Protein AF-A0A3D0DD02-F1 (afdb_monomer_lite)

pLDDT: mean 87.87, std 16.79, range [33.66, 98.69]

Radius of gyration: 18.9 Å; chains: 1; bounding box: 41×40×49 Å

Sequence (205 aa):
MASPPWSKGDRQDNVRKAKLERRDAVLESRRVAILENAEEWLDTYRQGWLAHLQATGEADYKGRYVRPKNSTVPAGRGVNLAQSRLVLITSAGAYLRDHQPPFDADNLLGDYTLRLFPSSTRLDALAYAHDHYDHSAVNSDPQVLVPLRHLENLVVDGVIGELAPCVISFSGYQPDATRTVSEVIPAVIEAARAAEIDAALLVPA

Secondary structure (DSSP, 8-state):
-PPPTT---TTHHHHHHHHHHHHHHHHHTS---SSTTHHHHHHHHIIIIIHHHHHHS---TTTT------SS----PPP-GGGSEEEEEE-B-EEETTTSPPP-TT-TT----EEEEETT--GGGEEE--TTS-THHHHH-GGGT--HHHHHHHHHTTSSSEEEEEEEEEBS----HHHIIIIIHHHHHHHHHHTT-SEEEEE--

Structure (mmCIF, N/CA/C/O backbone):
data_AF-A0A3D0DD02-F1
#
_entry.id   AF-A0A3D0DD02-F1
#
loop_
_atom_site.group_PDB
_atom_site.id
_atom_site.type_symbol
_atom_site.label_atom_id
_atom_site.label_alt_id
_atom_site.label_comp_id
_atom_site.label_asym_id
_atom_site.label_entity_id
_atom_site.label_seq_id
_atom_site.pdbx_PDB_ins_code
_atom_site.Cartn_x
_atom_site.Cartn_y
_atom_site.Cartn_z
_atom_site.occupancy
_atom_site.B_iso_or_equiv
_atom_site.auth_seq_id
_atom_site.auth_comp_id
_atom_site.auth_asym_id
_atom_site.auth_atom_id
_atom_site.pdbx_PDB_model_num
ATOM 1 N N . MET A 1 1 ? -18.730 23.765 -2.001 1.00 37.53 1 MET A N 1
ATOM 2 C CA . MET A 1 1 ? -17.904 22.604 -1.610 1.00 37.53 1 MET A CA 1
ATOM 3 C C . MET A 1 1 ? -18.446 22.106 -0.285 1.00 37.53 1 MET A C 1
ATOM 5 O O . MET A 1 1 ? -18.469 22.886 0.656 1.00 37.53 1 MET A O 1
ATOM 9 N N . ALA A 1 2 ? -19.012 20.900 -0.252 1.00 36.34 2 ALA A N 1
ATOM 10 C CA . ALA A 1 2 ? -19.623 20.334 0.949 1.00 36.34 2 ALA A CA 1
ATOM 11 C C . ALA A 1 2 ? -18.588 19.474 1.687 1.00 36.34 2 ALA A C 1
ATOM 13 O O . ALA A 1 2 ? -17.932 18.644 1.062 1.00 36.34 2 ALA A O 1
ATOM 14 N N . SER A 1 3 ? -18.421 19.704 2.988 1.00 33.66 3 SER A N 1
ATOM 15 C CA . SER A 1 3 ? -17.531 18.921 3.851 1.00 33.66 3 SER A CA 1
ATOM 16 C C . SER A 1 3 ? -18.015 17.465 3.997 1.00 33.66 3 SER A C 1
ATOM 18 O O . SER A 1 3 ? -19.222 17.225 3.906 1.00 33.66 3 SER A O 1
ATOM 20 N N . PRO A 1 4 ? -17.120 16.491 4.259 1.00 37.22 4 PRO A N 1
ATOM 21 C CA . PRO A 1 4 ? -17.508 15.097 4.479 1.00 37.22 4 PRO A CA 1
ATOM 22 C C . PRO A 1 4 ? -18.384 14.926 5.740 1.00 37.22 4 PRO A C 1
ATOM 24 O O . PRO A 1 4 ? -18.178 15.643 6.720 1.00 37.22 4 PRO A O 1
ATOM 27 N N . PRO A 1 5 ? -19.329 13.965 5.766 1.00 37.88 5 PRO A N 1
ATOM 28 C CA . PRO A 1 5 ? -20.406 13.873 6.766 1.00 37.88 5 PRO A CA 1
ATOM 29 C C . PRO A 1 5 ? -20.001 13.434 8.193 1.00 37.88 5 PRO A C 1
ATOM 31 O O . PRO A 1 5 ? -20.874 13.099 8.991 1.00 37.88 5 PRO A O 1
ATOM 34 N N . TRP A 1 6 ? -18.716 13.446 8.557 1.00 49.81 6 TRP A N 1
ATOM 35 C CA . TRP A 1 6 ? -18.210 12.764 9.763 1.00 49.81 6 TRP A CA 1
ATOM 36 C C . TRP A 1 6 ? -17.720 13.691 10.894 1.00 49.81 6 TRP A C 1
ATOM 38 O O . TRP A 1 6 ? -17.225 13.197 11.901 1.00 49.81 6 TRP A O 1
ATOM 48 N N . SER A 1 7 ? -17.838 15.021 10.779 1.00 42.56 7 SER A N 1
ATOM 49 C CA . SER A 1 7 ? -17.245 15.952 11.759 1.00 42.56 7 SER A CA 1
ATOM 50 C C . SER A 1 7 ? -18.238 16.468 12.817 1.00 42.56 7 SER A C 1
ATOM 52 O O . SER A 1 7 ? -18.901 17.475 12.566 1.00 42.56 7 SER A O 1
ATOM 54 N N . LYS A 1 8 ? -18.308 15.850 14.010 1.00 45.03 8 LYS A N 1
ATOM 55 C CA . LYS A 1 8 ? -18.691 16.523 15.282 1.00 45.03 8 LYS A CA 1
ATOM 56 C C . LYS A 1 8 ? -18.119 15.792 16.518 1.00 45.03 8 LYS A C 1
ATOM 58 O O . LYS A 1 8 ? -18.520 14.655 16.759 1.00 45.03 8 LYS A O 1
ATOM 63 N N . GLY A 1 9 ? -17.289 16.465 17.340 1.00 44.72 9 GLY A N 1
ATOM 64 C CA . GLY A 1 9 ? -16.702 15.882 18.568 1.00 44.72 9 GLY A CA 1
ATOM 65 C C . GLY A 1 9 ? -15.902 16.793 19.543 1.00 44.72 9 GLY A C 1
ATOM 66 O O . GLY A 1 9 ? -14.994 16.308 20.210 1.00 44.72 9 GLY A O 1
ATOM 67 N N . ASP A 1 10 ? -16.248 18.077 19.721 1.00 58.19 10 ASP A N 1
ATOM 68 C CA . ASP A 1 10 ? -15.458 19.194 20.323 1.00 58.19 10 ASP A CA 1
ATOM 69 C C . ASP A 1 10 ? -14.633 19.042 21.646 1.00 58.19 10 ASP A C 1
ATOM 71 O O . ASP A 1 10 ? -13.943 19.990 22.036 1.00 58.19 10 ASP A O 1
ATOM 75 N N . ARG A 1 11 ? -14.628 17.919 22.385 1.00 47.28 11 ARG A N 1
ATOM 76 C CA . ARG A 1 11 ? -13.789 17.763 23.610 1.00 47.28 11 ARG A CA 1
ATOM 77 C C . ARG A 1 11 ? -12.696 16.702 23.535 1.00 47.28 11 ARG A C 1
ATOM 79 O O . ARG A 1 11 ? -11.610 16.946 24.059 1.00 47.28 11 ARG A O 1
ATOM 86 N N . GLN A 1 12 ? -12.941 15.558 22.897 1.00 52.78 12 GLN A N 1
ATOM 87 C CA . GLN A 1 12 ? -11.866 14.593 22.619 1.00 52.78 12 GLN A CA 1
ATOM 88 C C . GLN A 1 12 ? -10.962 15.103 21.489 1.00 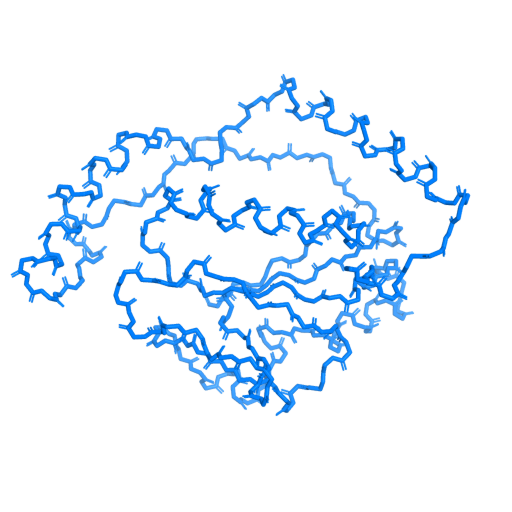52.78 12 GLN A C 1
ATOM 90 O O . GLN A 1 12 ? -9.750 14.887 21.533 1.00 52.78 12 GLN A O 1
ATOM 95 N N . ASP A 1 13 ? -11.526 15.891 20.574 1.00 57.12 13 ASP A N 1
ATOM 96 C CA . ASP A 1 13 ? -10.842 16.472 19.418 1.00 57.12 13 ASP A CA 1
ATOM 97 C C . ASP A 1 13 ? -9.700 17.413 19.828 1.00 57.12 13 ASP A C 1
ATOM 99 O O . ASP A 1 13 ? -8.609 17.349 19.269 1.00 57.12 13 ASP A O 1
ATOM 103 N N . ASN A 1 14 ? -9.882 18.219 20.881 1.00 50.44 14 ASN A N 1
ATOM 104 C CA . ASN A 1 14 ? -8.837 19.129 21.369 1.00 50.44 14 ASN A CA 1
ATOM 105 C C . ASN A 1 14 ? -7.646 18.391 22.007 1.00 50.44 14 ASN A C 1
ATOM 107 O O . ASN A 1 14 ? -6.497 18.804 21.845 1.00 50.44 14 ASN A O 1
ATOM 111 N N . VAL A 1 15 ? -7.896 17.273 22.698 1.00 59.03 15 VAL A N 1
ATOM 112 C CA . VAL A 1 15 ? -6.831 16.434 23.275 1.00 59.03 15 VAL A CA 1
ATOM 113 C C . VAL A 1 15 ? -6.092 15.669 22.174 1.00 59.03 15 VAL A C 1
ATOM 115 O O . VAL A 1 15 ? -4.863 15.573 22.211 1.00 59.03 15 VAL A O 1
ATOM 118 N N . ARG A 1 16 ? -6.818 15.170 21.166 1.00 64.38 16 ARG A N 1
ATOM 119 C CA . ARG A 1 16 ? -6.246 14.496 19.990 1.00 64.38 16 ARG A CA 1
ATOM 120 C C . ARG A 1 16 ? -5.400 15.446 19.148 1.00 64.38 16 ARG A C 1
ATOM 122 O O . ARG A 1 16 ? -4.259 15.115 18.832 1.00 64.38 16 ARG A O 1
ATOM 129 N N . LYS A 1 17 ? -5.897 16.654 18.880 1.00 59.03 17 LYS A N 1
ATOM 130 C CA . LYS A 1 17 ? -5.185 17.689 18.123 1.00 59.03 17 LYS A CA 1
ATOM 131 C C . LYS A 1 17 ? -3.871 18.093 18.797 1.00 59.03 17 LYS A C 1
ATOM 133 O O . LYS A 1 17 ? -2.822 18.055 18.160 1.00 59.03 17 LYS A O 1
ATOM 138 N N . ALA A 1 18 ? -3.890 18.342 20.108 1.00 59.81 18 ALA A N 1
ATOM 139 C CA . ALA A 1 18 ? -2.680 18.662 20.871 1.00 59.81 18 ALA A CA 1
ATOM 140 C C . ALA A 1 18 ? -1.664 17.499 20.916 1.00 59.81 18 ALA A C 1
ATOM 142 O O . ALA A 1 18 ? -0.451 17.718 20.974 1.00 59.81 18 ALA A O 1
ATOM 143 N N . LYS A 1 19 ? -2.140 16.246 20.889 1.00 59.62 19 LYS A N 1
ATOM 144 C CA . LYS A 1 19 ? -1.289 15.049 20.797 1.00 59.62 19 LYS A CA 1
ATOM 145 C C . LYS A 1 19 ? -0.662 14.916 19.404 1.00 59.62 19 LYS A C 1
ATOM 147 O O . LYS A 1 19 ? 0.509 14.552 19.324 1.00 59.62 19 LYS A O 1
ATOM 152 N N . LEU A 1 20 ? -1.404 15.246 18.345 1.00 60.31 20 LEU A N 1
ATOM 153 C CA . LEU A 1 20 ? -0.942 15.219 16.954 1.00 60.31 20 LEU A CA 1
ATOM 154 C C . LEU A 1 20 ? 0.148 16.272 16.703 1.00 60.31 20 LEU A C 1
ATOM 156 O O . LEU A 1 20 ? 1.227 15.925 16.233 1.00 60.31 20 LEU A O 1
ATOM 160 N N . GLU A 1 21 ? -0.076 17.516 17.135 1.00 58.72 21 GLU A N 1
ATOM 161 C CA . GLU A 1 21 ? 0.880 18.629 16.995 1.00 58.72 21 GLU A CA 1
ATOM 162 C C . GLU A 1 21 ? 2.209 18.349 17.722 1.00 58.72 21 GLU A C 1
ATOM 164 O O . GLU A 1 21 ? 3.294 18.580 17.185 1.00 58.72 21 GLU A O 1
ATOM 169 N N . ARG A 1 22 ? 2.151 17.770 18.931 1.00 56.03 22 ARG A N 1
ATOM 170 C CA . ARG A 1 22 ? 3.356 17.340 19.666 1.00 56.03 22 ARG A CA 1
ATOM 171 C C . ARG A 1 22 ? 4.080 16.175 18.990 1.00 56.03 22 ARG A C 1
ATOM 173 O O . ARG A 1 22 ? 5.296 16.068 19.125 1.00 56.03 22 ARG A O 1
ATOM 180 N N . ARG A 1 23 ? 3.356 15.293 18.294 1.00 58.12 23 ARG A N 1
ATOM 181 C CA . ARG A 1 23 ? 3.940 14.163 17.555 1.00 58.12 23 ARG A CA 1
ATOM 182 C C . ARG A 1 23 ? 4.662 14.650 16.300 1.00 58.12 23 ARG A C 1
ATOM 184 O O . ARG A 1 23 ? 5.795 14.234 16.075 1.00 58.12 23 ARG A O 1
ATOM 191 N N . ASP A 1 24 ? 4.046 15.567 15.558 1.00 54.22 24 ASP A N 1
ATOM 192 C CA . ASP A 1 24 ? 4.627 16.187 14.362 1.00 54.22 24 ASP A CA 1
ATOM 193 C C . ASP A 1 24 ? 5.943 16.922 14.702 1.00 54.22 24 ASP A C 1
ATOM 195 O O . ASP A 1 24 ? 6.956 16.715 14.037 1.00 54.22 24 ASP A O 1
ATOM 199 N N . ALA A 1 25 ? 5.995 17.656 15.822 1.00 50.94 25 ALA A N 1
ATOM 200 C CA . ALA A 1 25 ? 7.218 18.330 16.283 1.00 50.94 25 ALA A CA 1
ATOM 201 C C . ALA A 1 25 ? 8.370 17.370 16.664 1.00 50.94 25 ALA A C 1
ATOM 203 O O . ALA A 1 25 ? 9.544 17.696 16.485 1.00 50.94 25 ALA A O 1
ATOM 204 N N . VAL A 1 26 ? 8.062 16.178 17.190 1.00 49.62 26 VAL A N 1
ATOM 205 C CA . VAL A 1 26 ? 9.074 15.160 17.532 1.00 49.62 26 VAL A CA 1
ATOM 206 C C . VAL A 1 26 ? 9.612 14.467 16.277 1.00 49.62 26 VAL A C 1
ATOM 208 O O . VAL A 1 26 ? 10.817 14.219 16.201 1.00 49.62 26 VAL A O 1
ATOM 211 N N . LEU A 1 27 ? 8.755 14.192 15.289 1.00 47.34 27 LEU A N 1
ATOM 212 C CA . LEU A 1 27 ? 9.150 13.610 14.000 1.00 47.34 27 LEU A CA 1
ATOM 213 C C . LEU A 1 27 ? 10.086 14.541 13.210 1.00 47.34 27 LEU A C 1
ATOM 215 O O . LEU A 1 27 ? 11.054 14.066 12.619 1.00 47.34 27 LEU A O 1
ATOM 219 N N . GLU A 1 28 ? 9.886 15.860 13.294 1.00 50.34 28 GLU A N 1
ATOM 220 C CA . GLU A 1 28 ? 10.750 16.851 12.632 1.00 50.34 28 GLU A CA 1
ATOM 221 C C . GLU A 1 28 ? 12.202 16.835 13.167 1.00 50.34 28 GLU A C 1
ATOM 223 O O . GLU A 1 28 ? 13.151 17.097 12.431 1.00 50.34 28 GLU A O 1
ATOM 228 N N . SER A 1 29 ? 12.402 16.465 14.440 1.00 43.84 29 SER A N 1
ATOM 229 C CA . SER A 1 29 ? 13.722 16.440 15.102 1.00 43.84 29 SER A CA 1
ATOM 230 C C . SER A 1 29 ? 14.594 15.213 14.785 1.00 43.84 29 SER A C 1
ATOM 232 O O . SER A 1 29 ? 15.765 15.168 15.164 1.00 43.84 29 SER A O 1
ATOM 234 N N . ARG A 1 30 ? 14.048 14.211 14.084 1.00 53.84 30 ARG A N 1
ATOM 235 C CA . ARG A 1 30 ? 14.755 13.001 13.635 1.00 53.84 30 ARG A CA 1
ATOM 236 C C . ARG A 1 30 ? 14.319 12.675 12.210 1.00 53.84 30 ARG A C 1
ATOM 238 O O . ARG A 1 30 ? 13.593 11.706 11.999 1.00 53.84 30 ARG A O 1
ATOM 245 N N . ARG A 1 31 ? 14.736 13.493 11.238 1.00 61.88 31 ARG A N 1
ATOM 246 C CA . ARG A 1 31 ? 14.448 13.263 9.813 1.00 61.88 31 ARG A CA 1
ATOM 247 C C . ARG A 1 31 ? 15.101 11.963 9.330 1.00 61.88 31 ARG A C 1
ATOM 249 O O . ARG A 1 31 ? 16.217 11.965 8.824 1.00 61.88 31 ARG A O 1
ATOM 256 N N . VAL A 1 32 ? 14.398 10.852 9.513 1.00 68.44 32 VAL A N 1
ATOM 257 C CA . VAL A 1 32 ? 14.657 9.593 8.815 1.00 68.44 32 VAL A CA 1
ATOM 258 C C . VAL A 1 32 ? 14.133 9.767 7.394 1.00 68.44 32 VAL A C 1
ATOM 260 O O . VAL A 1 32 ? 12.974 10.143 7.207 1.00 68.44 32 VAL A O 1
ATOM 263 N N . ALA A 1 33 ? 14.983 9.541 6.395 1.00 80.00 33 ALA A N 1
ATOM 264 C CA . ALA A 1 33 ? 14.553 9.581 5.006 1.00 80.00 33 ALA A CA 1
ATOM 265 C C . ALA A 1 33 ? 13.594 8.413 4.730 1.00 80.00 33 ALA A C 1
ATOM 267 O O . ALA A 1 33 ? 13.874 7.271 5.087 1.00 80.00 33 ALA A O 1
ATOM 268 N N . ILE A 1 34 ? 12.461 8.696 4.083 1.00 87.06 34 ILE A N 1
ATOM 269 C CA . ILE A 1 34 ? 11.523 7.651 3.644 1.00 87.06 34 ILE A CA 1
ATOM 270 C C . ILE A 1 34 ? 12.159 6.811 2.524 1.00 87.06 34 ILE A C 1
ATOM 272 O O . ILE A 1 34 ? 11.992 5.596 2.497 1.00 87.06 34 ILE A O 1
ATOM 276 N N . LEU A 1 35 ? 12.952 7.447 1.657 1.00 91.94 35 LEU A N 1
ATOM 277 C CA . LEU A 1 35 ? 13.777 6.815 0.630 1.00 91.94 35 LEU A CA 1
ATOM 278 C C . LEU A 1 35 ? 15.194 7.392 0.710 1.00 91.94 35 LEU A C 1
ATOM 280 O O . LEU A 1 35 ? 15.401 8.575 0.435 1.00 91.94 35 LEU A O 1
ATOM 284 N N . GLU A 1 36 ? 16.157 6.573 1.128 1.00 92.81 36 GLU A N 1
ATOM 285 C CA . GLU A 1 36 ? 17.570 6.967 1.157 1.00 92.81 36 GLU A CA 1
ATOM 286 C C . GLU A 1 36 ? 18.131 7.044 -0.277 1.00 92.81 36 GLU A C 1
ATOM 288 O O . GLU A 1 36 ? 17.784 6.232 -1.133 1.00 92.81 36 GLU A O 1
ATOM 293 N N . ASN A 1 37 ? 18.992 8.036 -0.544 1.00 94.38 37 ASN A N 1
ATOM 294 C CA . ASN A 1 37 ? 19.629 8.271 -1.852 1.00 94.38 37 ASN A CA 1
ATOM 295 C C . ASN A 1 37 ? 18.635 8.375 -3.032 1.00 94.38 37 ASN A C 1
ATOM 297 O O . ASN A 1 37 ? 18.899 7.869 -4.119 1.00 94.38 37 ASN A O 1
ATOM 301 N N . ALA A 1 38 ? 17.482 9.023 -2.824 1.00 94.12 38 ALA A N 1
ATOM 302 C CA . ALA A 1 38 ? 16.383 9.062 -3.795 1.00 94.12 38 ALA A CA 1
ATOM 303 C C . ALA A 1 38 ? 16.785 9.555 -5.201 1.00 94.12 38 ALA A C 1
ATOM 305 O O . ALA A 1 38 ? 16.326 8.987 -6.189 1.00 94.12 38 ALA A O 1
ATOM 306 N N . GLU A 1 39 ? 17.641 10.578 -5.302 1.00 95.75 39 GLU A N 1
ATOM 307 C CA . GLU A 1 39 ? 18.111 11.116 -6.590 1.00 95.75 39 GLU A CA 1
ATOM 308 C C . GLU A 1 39 ? 18.991 10.107 -7.344 1.00 95.75 39 GLU A C 1
ATOM 310 O O . GLU A 1 39 ? 18.718 9.790 -8.499 1.00 95.75 39 GLU A O 1
ATOM 315 N N . GLU A 1 40 ? 19.989 9.526 -6.670 1.00 97.00 40 GLU A N 1
ATOM 316 C CA . GLU A 1 40 ? 20.863 8.492 -7.245 1.00 97.00 40 GLU A CA 1
ATOM 317 C C . GLU A 1 40 ? 20.066 7.243 -7.651 1.00 97.00 40 GLU A C 1
ATOM 319 O O . GLU A 1 40 ? 20.280 6.662 -8.722 1.00 97.00 40 GLU A O 1
ATOM 324 N N . TRP A 1 41 ? 19.112 6.840 -6.806 1.00 97.50 41 TRP A N 1
ATOM 325 C CA . TRP A 1 41 ? 18.210 5.735 -7.102 1.00 97.50 41 TRP A CA 1
ATOM 326 C C . TRP A 1 41 ? 17.386 6.019 -8.364 1.00 97.50 41 TRP A C 1
ATOM 328 O O . TRP A 1 41 ? 17.297 5.154 -9.237 1.00 97.50 41 TRP A O 1
ATOM 338 N N . LEU A 1 42 ? 16.834 7.230 -8.494 1.00 97.88 42 LEU A N 1
ATOM 339 C CA . LEU A 1 42 ? 16.026 7.640 -9.642 1.00 97.88 42 LEU A CA 1
ATOM 340 C C . LEU A 1 42 ? 16.834 7.651 -10.939 1.00 97.88 42 LEU A C 1
ATOM 342 O O . LEU A 1 42 ? 16.355 7.157 -11.960 1.00 97.88 42 LEU A O 1
ATOM 346 N N . ASP A 1 43 ? 18.057 8.174 -10.907 1.00 98.12 43 ASP A N 1
ATOM 347 C CA . ASP A 1 43 ? 18.942 8.179 -12.072 1.00 98.12 43 ASP A CA 1
ATOM 348 C C . ASP A 1 43 ? 19.286 6.755 -12.515 1.00 98.12 43 ASP A C 1
ATOM 350 O O . ASP A 1 43 ? 19.206 6.431 -13.703 1.00 98.12 43 ASP A O 1
ATOM 354 N N . THR A 1 44 ? 19.571 5.870 -11.558 1.00 97.69 44 THR A N 1
ATOM 355 C CA . THR A 1 44 ? 19.854 4.457 -11.835 1.00 97.69 44 THR A CA 1
ATOM 356 C C . THR A 1 44 ? 18.625 3.730 -12.388 1.00 97.69 44 THR A C 1
ATOM 358 O O . THR A 1 44 ? 18.726 2.990 -13.369 1.00 97.69 44 THR A O 1
ATOM 361 N N . TYR A 1 45 ? 17.445 3.963 -11.806 1.00 98.12 45 TYR A N 1
ATOM 362 C CA . TYR A 1 45 ? 16.171 3.431 -12.294 1.00 98.12 45 TYR A CA 1
ATOM 363 C C . TYR A 1 45 ? 15.886 3.883 -13.734 1.00 98.12 45 TYR A C 1
ATOM 365 O O . TYR A 1 45 ? 15.538 3.055 -14.583 1.00 98.12 45 TYR A O 1
ATOM 373 N N . ARG A 1 46 ? 16.100 5.173 -14.029 1.00 98.31 46 ARG A N 1
ATOM 374 C CA . ARG A 1 46 ? 15.901 5.768 -15.358 1.00 98.31 46 ARG A CA 1
ATOM 375 C C . ARG A 1 46 ? 16.833 5.173 -16.405 1.00 98.31 46 ARG A C 1
ATOM 377 O O . ARG A 1 46 ? 16.369 4.769 -17.466 1.00 98.31 46 ARG A O 1
ATOM 384 N N . GLN A 1 47 ? 18.128 5.099 -16.106 1.00 98.00 47 GLN A N 1
ATOM 385 C CA . GLN A 1 47 ? 19.148 4.603 -17.038 1.00 98.00 47 GLN A CA 1
ATOM 386 C C . GLN A 1 47 ? 19.115 3.077 -17.207 1.00 98.00 47 GLN A C 1
ATOM 388 O O . GLN A 1 47 ? 19.547 2.560 -18.237 1.00 98.00 47 GLN A O 1
ATOM 393 N N . GLY A 1 48 ? 18.621 2.351 -16.202 1.00 97.81 48 GLY A N 1
ATOM 394 C CA . GLY A 1 48 ? 18.548 0.895 -16.194 1.00 97.81 48 GLY A CA 1
ATOM 395 C C . GLY A 1 48 ? 17.190 0.370 -16.646 1.00 97.81 48 GLY A C 1
ATOM 396 O O . GLY A 1 48 ? 16.981 0.058 -17.819 1.00 97.81 48 GLY A O 1
ATOM 397 N N . TRP A 1 49 ? 16.289 0.200 -15.680 1.00 98.44 49 TRP A N 1
ATOM 398 C CA . TRP A 1 49 ? 15.015 -0.486 -15.882 1.00 98.44 49 TRP A CA 1
ATOM 399 C C . TRP A 1 49 ? 14.071 0.285 -16.812 1.00 98.44 49 TRP A C 1
ATOM 401 O O . TRP A 1 49 ? 13.531 -0.308 -17.743 1.00 98.44 49 TRP A O 1
ATOM 411 N N . LEU A 1 50 ? 13.921 1.602 -16.620 1.00 98.31 50 LEU A N 1
ATOM 412 C CA . LEU A 1 50 ? 12.991 2.405 -17.420 1.00 98.31 50 LEU A CA 1
ATOM 413 C C . LEU A 1 50 ? 13.455 2.535 -18.875 1.00 98.31 50 LEU A C 1
ATOM 415 O O . LEU A 1 50 ? 12.653 2.335 -19.782 1.00 98.31 50 LEU A O 1
ATOM 419 N N . ALA A 1 51 ? 14.740 2.822 -19.107 1.00 98.31 51 ALA A N 1
ATOM 420 C CA . ALA A 1 51 ? 15.297 2.876 -20.458 1.00 98.31 51 ALA A CA 1
ATOM 421 C C . ALA A 1 51 ? 15.138 1.540 -21.199 1.00 98.31 51 ALA A C 1
ATOM 423 O O . ALA A 1 51 ? 14.846 1.529 -22.393 1.00 98.31 51 ALA A O 1
ATOM 424 N N . HIS A 1 52 ? 15.293 0.410 -20.498 1.00 98.31 52 HIS A N 1
ATOM 425 C CA . HIS A 1 52 ? 15.044 -0.905 -21.082 1.00 98.31 52 HIS A CA 1
ATOM 426 C C . HIS A 1 52 ? 13.574 -1.090 -21.453 1.00 98.31 52 HIS A C 1
ATOM 428 O O . HIS A 1 52 ? 13.299 -1.375 -22.614 1.00 98.31 52 HIS A O 1
ATOM 434 N N . LEU A 1 53 ? 12.651 -0.839 -20.517 1.00 98.06 53 LEU A N 1
ATOM 435 C CA . LEU A 1 53 ? 11.213 -0.923 -20.773 1.00 98.06 53 LEU A CA 1
ATOM 436 C C . LEU A 1 53 ? 10.801 -0.055 -21.970 1.00 98.06 53 LEU A C 1
ATOM 438 O O . LEU A 1 53 ? 10.050 -0.502 -22.828 1.00 98.06 53 LEU A O 1
ATOM 442 N N . GLN A 1 54 ? 11.315 1.172 -22.064 1.00 97.81 54 GLN A N 1
ATOM 443 C CA . GLN A 1 54 ? 11.024 2.078 -23.179 1.00 97.81 54 GLN A CA 1
ATOM 444 C C . GLN A 1 54 ? 11.585 1.581 -24.517 1.00 97.81 54 GLN A C 1
ATOM 446 O O . GLN A 1 54 ? 10.991 1.839 -25.561 1.00 97.81 54 GLN A O 1
ATOM 451 N N . ALA A 1 55 ? 12.724 0.887 -24.498 1.00 98.06 55 ALA A N 1
ATOM 452 C CA . ALA A 1 55 ? 13.362 0.369 -25.702 1.00 98.06 55 ALA A CA 1
ATOM 453 C C . ALA A 1 55 ? 12.745 -0.950 -26.194 1.00 98.06 55 ALA A C 1
ATOM 455 O O . ALA A 1 55 ? 12.728 -1.190 -27.400 1.00 98.06 55 ALA A O 1
ATOM 456 N N . THR A 1 56 ? 12.281 -1.815 -25.286 1.00 97.69 56 THR A N 1
ATOM 457 C CA . THR A 1 56 ? 11.855 -3.189 -25.614 1.00 97.69 56 THR A CA 1
ATOM 458 C C . THR A 1 56 ? 10.368 -3.446 -25.408 1.00 97.69 56 THR A C 1
ATOM 460 O O . THR A 1 56 ? 9.838 -4.387 -25.989 1.00 97.69 56 THR A O 1
ATOM 463 N N . GLY A 1 57 ? 9.690 -2.636 -24.594 1.00 96.81 57 GLY A N 1
ATOM 464 C CA . GLY A 1 57 ? 8.341 -2.921 -24.104 1.00 96.81 57 GLY A CA 1
ATOM 465 C C . GLY A 1 57 ? 8.295 -3.978 -22.994 1.00 96.81 57 GLY A C 1
ATOM 466 O O . GLY A 1 57 ? 7.206 -4.358 -22.576 1.00 96.81 57 GLY A O 1
ATOM 467 N N . GLU A 1 58 ? 9.445 -4.446 -22.495 1.00 95.81 58 GLU A N 1
ATOM 468 C CA . GLU A 1 58 ? 9.538 -5.525 -21.506 1.00 95.81 58 GLU A CA 1
ATOM 469 C C . GLU A 1 58 ? 10.139 -5.042 -20.175 1.00 95.81 58 GLU A C 1
ATOM 471 O O . GLU A 1 58 ? 11.115 -4.291 -20.138 1.00 95.81 58 GLU A O 1
ATOM 476 N N . ALA A 1 59 ? 9.577 -5.505 -19.056 1.00 94.81 59 ALA A N 1
ATOM 477 C CA . ALA A 1 59 ? 10.091 -5.220 -17.718 1.00 94.81 59 ALA A CA 1
ATOM 478 C C . ALA A 1 59 ? 11.168 -6.240 -17.288 1.00 94.81 59 ALA A C 1
ATOM 480 O O . ALA A 1 59 ? 10.913 -7.443 -17.267 1.00 94.81 59 ALA A O 1
ATOM 481 N N . ASP A 1 60 ? 12.341 -5.770 -16.839 1.00 95.62 60 ASP A N 1
ATOM 482 C CA . ASP A 1 60 ? 13.443 -6.632 -16.365 1.00 95.62 60 ASP A CA 1
ATOM 483 C C . ASP A 1 60 ? 13.807 -6.385 -14.889 1.00 95.62 60 ASP A C 1
ATOM 485 O O . ASP A 1 60 ? 14.793 -5.727 -14.534 1.00 95.62 60 ASP A O 1
ATOM 489 N N . TYR A 1 61 ? 13.007 -6.966 -13.993 1.00 94.12 61 TYR A N 1
ATOM 490 C CA . TYR A 1 61 ? 13.211 -6.863 -12.544 1.00 94.12 61 TYR A CA 1
ATOM 491 C C . TYR A 1 61 ? 14.403 -7.654 -11.992 1.00 94.12 61 TYR A C 1
ATOM 493 O O . TYR A 1 61 ? 14.785 -7.457 -10.832 1.00 94.12 61 TYR A O 1
ATOM 501 N N . LYS A 1 62 ? 14.971 -8.578 -12.774 1.00 93.25 62 LYS A N 1
ATOM 502 C CA . LYS A 1 62 ? 16.074 -9.440 -12.326 1.00 93.25 62 LYS A CA 1
ATOM 503 C C . LYS A 1 62 ? 17.429 -8.863 -12.717 1.00 93.25 62 LYS A C 1
ATOM 505 O O . LYS A 1 62 ? 18.352 -8.929 -11.913 1.00 93.25 62 LYS A O 1
ATOM 510 N N . GLY A 1 63 ? 17.539 -8.313 -13.922 1.00 93.62 63 GLY A N 1
ATOM 511 C CA . GLY A 1 63 ? 18.788 -7.797 -14.470 1.00 93.62 63 GLY A CA 1
ATOM 512 C C . GLY A 1 63 ? 18.989 -6.298 -14.278 1.00 93.62 63 GLY A C 1
ATOM 513 O O . GLY A 1 63 ? 20.134 -5.861 -14.172 1.00 93.62 63 GLY A O 1
ATOM 514 N N . ARG A 1 64 ? 17.910 -5.500 -14.237 1.00 95.19 64 ARG A N 1
ATOM 515 C CA . ARG A 1 64 ? 18.017 -4.032 -14.376 1.00 95.19 64 ARG A CA 1
ATOM 516 C C . ARG A 1 64 ? 17.361 -3.216 -13.274 1.00 95.19 64 ARG A C 1
ATOM 518 O O . ARG A 1 64 ? 17.689 -2.041 -13.127 1.00 95.19 64 ARG A O 1
ATOM 525 N N . TYR A 1 65 ? 16.450 -3.802 -12.503 1.00 97.12 65 TYR A N 1
ATOM 526 C CA . TYR A 1 65 ? 15.797 -3.084 -11.413 1.00 97.12 65 TYR A CA 1
ATOM 527 C C . TYR A 1 65 ? 16.669 -3.033 -10.157 1.00 97.12 65 TYR A C 1
ATOM 529 O O . TYR A 1 65 ? 17.003 -4.064 -9.565 1.00 97.12 65 TYR A O 1
ATOM 537 N N . VAL A 1 66 ? 16.983 -1.821 -9.702 1.00 95.25 66 VAL A N 1
ATOM 538 C CA . VAL A 1 66 ? 17.681 -1.595 -8.435 1.00 95.25 66 VAL A CA 1
ATOM 539 C C . VAL A 1 66 ? 16.651 -1.383 -7.336 1.00 95.25 66 VAL A C 1
ATOM 541 O O . VAL A 1 66 ? 15.894 -0.419 -7.352 1.00 95.25 66 VAL A O 1
ATOM 544 N N . ARG A 1 67 ? 16.613 -2.290 -6.356 1.00 95.12 67 ARG A N 1
ATOM 545 C CA . ARG A 1 67 ? 15.694 -2.169 -5.216 1.00 95.12 67 ARG A CA 1
ATOM 546 C C . ARG A 1 67 ? 16.148 -1.038 -4.285 1.00 95.12 67 ARG A C 1
ATOM 548 O O . ARG A 1 67 ? 17.334 -1.027 -3.939 1.00 95.12 67 ARG A O 1
ATOM 555 N N . PRO A 1 68 ? 15.238 -0.144 -3.851 1.00 93.81 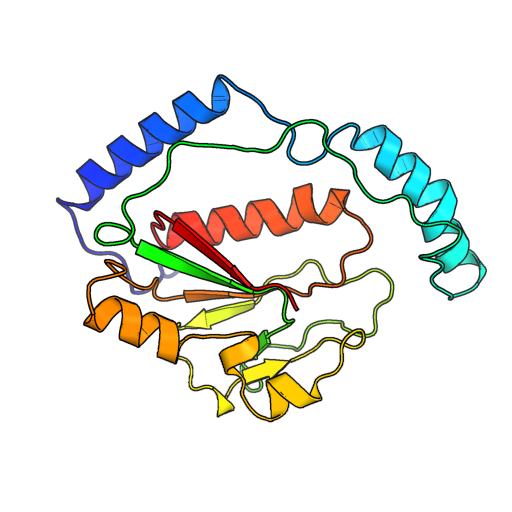68 PRO A N 1
ATOM 556 C CA . PRO A 1 68 ? 15.517 0.817 -2.791 1.00 93.81 68 PRO A CA 1
ATOM 557 C C . PRO A 1 68 ? 16.105 0.139 -1.555 1.00 93.81 68 PRO A C 1
ATOM 559 O O . PRO A 1 68 ? 15.699 -0.968 -1.191 1.00 93.81 68 PRO A O 1
ATOM 562 N N . LYS A 1 69 ? 17.057 0.803 -0.901 1.00 92.81 69 LYS A N 1
ATOM 563 C CA . LYS A 1 69 ? 17.654 0.334 0.349 1.00 92.81 69 LYS A CA 1
ATOM 564 C C . LYS A 1 69 ? 17.718 1.493 1.321 1.00 92.81 69 LYS A C 1
ATOM 566 O O . LYS A 1 69 ? 18.382 2.480 1.030 1.00 92.81 69 LYS A O 1
ATOM 571 N N . ASN A 1 70 ? 17.104 1.310 2.483 1.00 91.12 70 ASN A N 1
ATOM 572 C CA . ASN A 1 70 ? 17.307 2.192 3.618 1.00 91.12 70 ASN A CA 1
ATOM 573 C C . ASN A 1 70 ? 18.131 1.451 4.675 1.00 91.12 70 ASN A C 1
ATOM 575 O O . ASN A 1 70 ? 17.866 0.291 4.993 1.00 91.12 70 ASN A O 1
ATOM 579 N N . SER A 1 71 ? 19.140 2.127 5.209 1.00 91.00 71 SER A N 1
ATOM 580 C CA . SER A 1 71 ? 19.952 1.687 6.343 1.00 91.00 71 SER A CA 1
ATOM 581 C C . SER A 1 71 ? 19.257 1.946 7.681 1.00 91.00 71 SER A C 1
ATOM 583 O O . SER A 1 71 ? 19.564 1.298 8.684 1.00 91.00 71 SER A O 1
ATOM 585 N N . THR A 1 72 ? 18.289 2.863 7.688 1.00 87.00 72 THR A N 1
ATOM 586 C CA . THR A 1 72 ? 17.466 3.193 8.847 1.00 87.00 72 THR A CA 1
ATOM 587 C C . THR A 1 72 ? 15.989 2.935 8.573 1.00 87.00 72 THR A C 1
ATOM 589 O O . THR A 1 72 ? 15.502 3.064 7.452 1.00 87.00 72 THR A O 1
ATOM 592 N N . VAL A 1 73 ? 15.255 2.557 9.619 1.00 80.12 73 VAL A N 1
ATOM 593 C CA . VAL A 1 73 ? 13.800 2.391 9.552 1.00 80.12 73 VAL A CA 1
ATOM 594 C C . VAL A 1 73 ? 13.123 3.487 10.370 1.00 80.12 73 VAL A C 1
ATOM 596 O O . VAL A 1 73 ? 13.600 3.806 11.466 1.00 80.12 73 VAL A O 1
ATOM 599 N N . PRO A 1 74 ? 12.009 4.068 9.891 1.00 74.81 74 PRO A N 1
ATOM 600 C CA . PRO A 1 74 ? 11.201 4.947 10.717 1.00 74.81 74 PRO A CA 1
ATOM 601 C C . PRO A 1 74 ? 10.601 4.118 11.859 1.00 74.81 74 PRO A C 1
ATOM 603 O O . PRO A 1 74 ? 9.671 3.340 11.669 1.00 74.81 74 PRO A O 1
ATOM 606 N N . ALA A 1 75 ? 11.167 4.264 13.056 1.00 77.81 75 ALA A N 1
ATOM 607 C CA . ALA A 1 75 ? 10.716 3.580 14.260 1.00 77.81 75 ALA A CA 1
ATOM 608 C C . ALA A 1 75 ? 10.287 4.601 15.317 1.00 77.81 75 ALA A C 1
ATOM 610 O O . ALA A 1 75 ? 11.016 5.539 15.648 1.00 77.81 75 ALA A O 1
ATOM 611 N N . GLY A 1 76 ? 9.085 4.403 15.854 1.00 79.88 76 GLY A N 1
ATOM 612 C CA . GLY A 1 76 ? 8.503 5.221 16.913 1.00 79.88 76 GLY A CA 1
ATOM 613 C C . GLY A 1 76 ? 8.197 4.403 18.162 1.00 79.88 76 GLY A C 1
ATOM 614 O O . GLY A 1 76 ?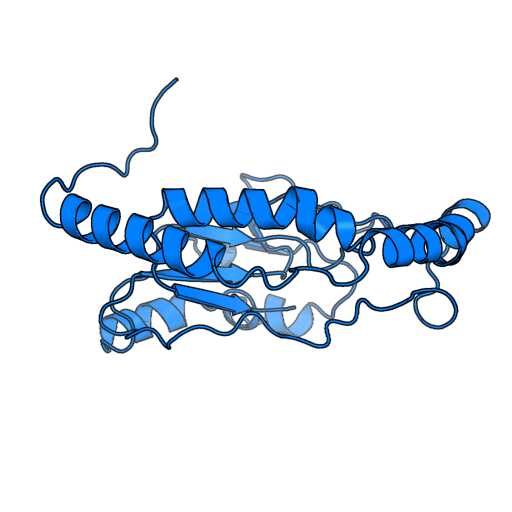 8.405 3.192 18.213 1.00 79.88 76 GLY A O 1
ATOM 615 N N . ARG A 1 77 ? 7.668 5.071 19.190 1.00 86.50 77 ARG A N 1
ATOM 616 C CA . ARG A 1 77 ? 7.071 4.360 20.326 1.00 86.50 77 ARG A CA 1
ATOM 617 C C . ARG A 1 77 ? 5.851 3.582 19.838 1.00 86.50 77 ARG A C 1
ATOM 619 O O . ARG A 1 77 ? 5.087 4.096 19.024 1.00 86.50 77 ARG A O 1
ATOM 626 N N . GLY A 1 78 ? 5.661 2.381 20.379 1.00 89.00 78 GLY A N 1
ATOM 627 C CA . GLY A 1 78 ? 4.432 1.625 20.167 1.00 89.00 78 GLY A CA 1
ATOM 628 C C . GLY A 1 78 ? 3.200 2.417 20.613 1.00 89.00 78 GLY A C 1
ATOM 629 O O . GLY A 1 78 ? 3.275 3.288 21.486 1.00 89.00 78 GLY A O 1
ATOM 630 N N . VAL A 1 79 ? 2.066 2.103 19.998 1.00 92.19 79 VAL A N 1
ATOM 631 C CA . VAL A 1 79 ? 0.753 2.656 20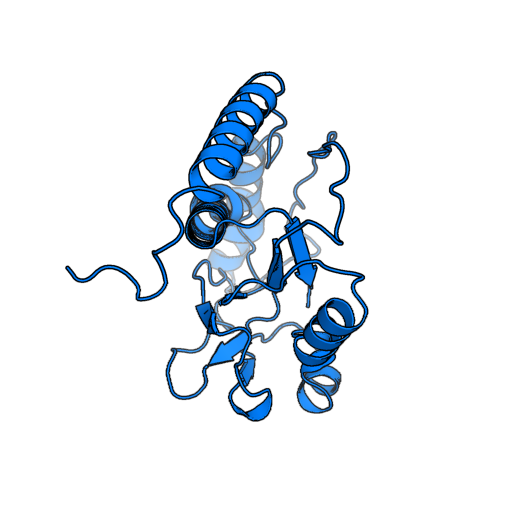.342 1.00 92.19 79 VAL A CA 1
ATOM 632 C C . VAL A 1 79 ? -0.035 1.644 21.170 1.00 92.19 79 VAL A C 1
ATOM 634 O O . VAL A 1 79 ? 0.167 0.438 21.045 1.00 92.19 79 VAL A O 1
ATOM 637 N N . ASN A 1 80 ? -0.939 2.125 22.022 1.00 96.62 80 ASN A N 1
ATOM 638 C CA . ASN A 1 80 ? -1.880 1.255 22.723 1.00 96.62 80 ASN A CA 1
ATOM 639 C C . ASN A 1 80 ? -3.085 0.984 21.814 1.00 96.62 80 ASN A C 1
ATOM 641 O O . ASN A 1 80 ? -3.937 1.861 21.665 1.00 96.62 80 ASN A O 1
ATOM 645 N N . LEU A 1 81 ? -3.147 -0.203 21.204 1.00 97.19 81 LEU A N 1
ATOM 646 C CA . LEU A 1 81 ? -4.176 -0.560 20.219 1.00 97.19 81 LEU A CA 1
ATOM 647 C C . LEU A 1 81 ? -5.599 -0.439 20.776 1.00 97.19 81 LEU A C 1
ATOM 649 O O . LEU A 1 81 ? -6.441 0.162 20.115 1.00 97.19 81 LEU A O 1
ATOM 653 N N . ALA A 1 82 ? -5.838 -0.874 22.015 1.00 98.12 82 ALA A N 1
ATOM 654 C CA . ALA A 1 82 ? -7.146 -0.800 22.676 1.00 98.12 82 ALA A CA 1
ATOM 655 C C . ALA A 1 82 ? -7.654 0.643 22.894 1.00 98.12 82 ALA A C 1
ATOM 657 O O . ALA A 1 82 ? -8.819 0.861 23.208 1.00 98.12 82 ALA A O 1
ATOM 658 N N . GLN A 1 83 ? -6.783 1.645 22.741 1.00 97.81 83 GLN A N 1
ATOM 659 C CA . GLN A 1 83 ? -7.111 3.073 22.839 1.00 97.81 83 GLN A CA 1
ATOM 660 C C . GLN A 1 83 ? -6.886 3.824 21.521 1.00 97.81 83 GLN A C 1
ATOM 662 O O . GLN A 1 83 ? -6.850 5.054 21.523 1.00 97.81 83 GLN A O 1
ATOM 667 N N . SER A 1 84 ? -6.666 3.100 20.424 1.00 97.69 84 SER A N 1
ATOM 668 C CA . SER A 1 84 ? -6.277 3.665 19.135 1.00 97.69 84 SER A CA 1
ATOM 669 C C . SER A 1 84 ? -7.359 3.431 18.091 1.00 97.69 84 SER A C 1
ATOM 671 O O . SER A 1 84 ? -7.930 2.340 18.016 1.00 97.69 84 SER A O 1
ATOM 673 N N . ARG A 1 85 ? -7.573 4.434 17.236 1.00 98.00 85 ARG A N 1
ATOM 674 C CA . ARG A 1 85 ? -8.272 4.259 15.963 1.00 98.00 85 ARG A CA 1
ATOM 675 C C . ARG A 1 85 ? -7.308 3.686 14.924 1.00 98.00 85 ARG A C 1
ATOM 677 O O . ARG A 1 85 ? -6.332 4.344 14.553 1.00 98.00 85 ARG A O 1
ATOM 684 N N . LEU A 1 86 ? -7.575 2.465 14.469 1.00 98.31 86 LEU A N 1
ATOM 685 C CA . LEU A 1 86 ? -6.782 1.755 13.466 1.00 98.31 86 LEU A CA 1
ATOM 686 C C . LEU A 1 86 ? -7.376 1.961 12.070 1.00 98.31 86 LEU A C 1
ATOM 688 O O . LEU A 1 86 ? -8.566 1.744 11.881 1.00 98.31 86 LEU A O 1
ATOM 692 N N . VAL A 1 87 ? -6.557 2.297 11.076 1.00 98.38 87 VAL A N 1
ATOM 693 C CA . VAL A 1 87 ? -6.947 2.228 9.657 1.00 98.38 87 VAL A CA 1
ATOM 694 C C . VAL A 1 87 ? -6.360 0.998 8.980 1.00 98.38 87 VAL A C 1
ATOM 696 O O . VAL A 1 87 ? -5.224 0.611 9.257 1.00 98.38 87 VAL A O 1
ATOM 699 N N . LEU A 1 88 ? -7.125 0.398 8.069 1.00 98.56 88 LEU A N 1
ATOM 700 C CA . LEU A 1 88 ? -6.605 -0.600 7.143 1.00 98.56 88 LEU A CA 1
ATOM 701 C C . LEU A 1 88 ? -6.020 0.102 5.916 1.00 98.56 88 LEU A C 1
ATOM 703 O O . LEU A 1 88 ? -6.713 0.862 5.236 1.00 98.56 88 LEU A O 1
ATOM 707 N N . ILE A 1 89 ? -4.759 -0.200 5.625 1.00 98.44 89 ILE A N 1
ATOM 708 C CA . ILE A 1 89 ? -4.076 0.181 4.395 1.00 98.44 89 ILE A CA 1
ATOM 709 C C . ILE A 1 89 ? -3.734 -1.105 3.646 1.00 98.44 89 ILE A C 1
ATOM 711 O O . ILE A 1 89 ? -3.077 -1.981 4.204 1.00 98.44 89 ILE A O 1
ATOM 715 N N . THR A 1 90 ? -4.172 -1.236 2.399 1.00 97.62 90 THR A N 1
ATOM 716 C CA . THR A 1 90 ? -3.925 -2.435 1.586 1.00 97.62 90 THR A CA 1
ATOM 717 C C . THR A 1 90 ? -3.281 -2.072 0.254 1.00 97.62 90 THR A C 1
ATOM 719 O O . THR A 1 90 ? -3.685 -1.101 -0.387 1.00 97.62 90 THR A O 1
ATOM 722 N N . SER A 1 91 ? -2.282 -2.851 -0.165 1.00 96.00 91 SER A N 1
ATOM 723 C CA . SER A 1 91 ? -1.677 -2.735 -1.500 1.00 96.00 91 SER A CA 1
ATOM 724 C C . SER A 1 91 ? -2.281 -3.728 -2.502 1.00 96.00 91 SER A C 1
ATOM 726 O O . SER A 1 91 ? -1.683 -4.023 -3.535 1.00 96.00 91 SER A O 1
ATOM 728 N N . ALA A 1 92 ? -3.450 -4.292 -2.187 1.00 94.62 92 ALA A N 1
ATOM 729 C CA . ALA A 1 92 ? -4.077 -5.359 -2.959 1.00 94.62 92 ALA A CA 1
ATOM 730 C C . ALA A 1 92 ? -4.688 -4.937 -4.298 1.00 94.62 92 ALA A C 1
ATOM 732 O O . ALA A 1 92 ? -5.225 -5.787 -5.010 1.00 94.62 92 ALA A O 1
ATOM 733 N N . GLY A 1 93 ? -4.682 -3.641 -4.622 1.00 95.50 93 GLY A N 1
ATOM 734 C CA . GLY A 1 93 ? -5.444 -3.131 -5.757 1.00 95.50 93 GLY A CA 1
ATOM 735 C C . GLY A 1 93 ? -6.956 -3.303 -5.565 1.00 95.50 93 GLY A C 1
ATOM 736 O O . GLY A 1 93 ? -7.685 -3.485 -6.538 1.00 95.50 93 GLY A O 1
ATOM 737 N N . ALA A 1 94 ? -7.441 -3.279 -4.317 1.00 96.81 94 ALA A N 1
ATOM 738 C CA . ALA A 1 94 ? -8.860 -3.439 -4.001 1.00 96.81 94 ALA A CA 1
ATOM 739 C C . ALA A 1 94 ? -9.652 -2.158 -4.312 1.00 96.81 94 ALA A C 1
ATOM 741 O O . ALA A 1 94 ? -9.238 -1.061 -3.925 1.00 96.81 94 ALA A O 1
ATOM 742 N N . TYR A 1 95 ? -10.805 -2.281 -4.963 1.00 97.88 95 TYR A N 1
ATOM 743 C CA . TYR A 1 95 ? -11.673 -1.152 -5.309 1.00 97.88 95 TYR A CA 1
ATOM 744 C C . TYR A 1 95 ? -13.157 -1.543 -5.287 1.00 97.88 95 TYR A C 1
ATOM 746 O O . TYR A 1 95 ? -13.510 -2.723 -5.337 1.00 97.88 95 TYR A O 1
ATOM 754 N N . LEU A 1 96 ? -14.042 -0.543 -5.210 1.00 98.06 96 LEU A N 1
ATOM 755 C CA . LEU A 1 96 ? -15.490 -0.743 -5.320 1.00 98.06 96 LEU A CA 1
ATOM 756 C C . LEU A 1 96 ? -15.887 -0.921 -6.785 1.00 98.06 96 LEU A C 1
ATOM 758 O O . LEU A 1 96 ? -15.960 0.064 -7.522 1.00 98.06 96 LEU A O 1
ATOM 762 N N . ARG A 1 97 ? -16.202 -2.159 -7.182 1.00 95.31 97 ARG A N 1
ATOM 763 C CA . ARG A 1 97 ? -16.470 -2.550 -8.578 1.00 95.31 97 ARG A CA 1
ATOM 764 C C . ARG A 1 97 ? -17.435 -1.617 -9.310 1.00 95.31 97 ARG A C 1
ATOM 766 O O . ARG A 1 97 ? -17.178 -1.244 -10.448 1.00 95.31 97 ARG A O 1
ATOM 773 N N . ASP A 1 98 ? -18.517 -1.236 -8.637 1.00 96.56 98 ASP A N 1
ATOM 774 C CA . ASP A 1 98 ? -19.623 -0.496 -9.256 1.00 96.56 98 ASP A CA 1
ATOM 775 C C . ASP A 1 98 ? -19.509 1.031 -9.093 1.00 96.56 98 ASP A C 1
ATOM 777 O O . ASP A 1 98 ? -20.337 1.771 -9.617 1.00 96.56 98 ASP A O 1
ATOM 781 N N . HIS A 1 99 ? -18.514 1.519 -8.343 1.00 97.38 99 HIS A N 1
ATOM 782 C CA . HIS A 1 99 ? -18.415 2.936 -7.955 1.00 97.38 99 HIS A CA 1
ATOM 783 C C . HIS A 1 99 ? -17.066 3.572 -8.285 1.00 97.38 99 HIS A C 1
ATOM 785 O O . HIS A 1 99 ? -16.929 4.794 -8.225 1.00 97.38 99 HIS A O 1
ATOM 791 N N . GLN A 1 100 ? -16.052 2.762 -8.576 1.00 97.94 100 GLN A N 1
ATOM 792 C CA . GLN A 1 100 ? -14.685 3.211 -8.774 1.00 97.94 100 GLN A CA 1
ATOM 793 C C . GLN A 1 100 ? -14.103 2.563 -10.025 1.00 97.94 100 GLN A C 1
ATOM 795 O O . GLN A 1 100 ? -14.345 1.379 -10.264 1.00 97.94 100 GLN A O 1
ATOM 800 N N . PRO A 1 101 ? -13.303 3.302 -10.811 1.00 96.75 101 PRO A N 1
ATOM 801 C CA . PRO A 1 101 ? -12.536 2.674 -11.872 1.00 96.75 101 PRO A CA 1
ATOM 802 C C . PRO A 1 101 ? -11.530 1.683 -11.261 1.00 96.75 101 PRO A C 1
ATOM 804 O O . PRO A 1 101 ? -10.988 1.975 -10.179 1.00 96.75 101 PRO A O 1
ATOM 807 N N . PRO A 1 102 ? -11.252 0.552 -11.941 1.00 96.56 102 PRO A N 1
ATOM 808 C CA . PRO A 1 102 ? -10.155 -0.333 -11.559 1.00 96.56 102 PRO A CA 1
ATOM 809 C C . PRO A 1 102 ? -8.824 0.432 -11.520 1.00 96.56 102 PRO A C 1
ATOM 811 O O . PRO A 1 102 ? -8.716 1.556 -12.024 1.00 96.56 102 PRO A O 1
ATOM 814 N N . PHE A 1 103 ? -7.818 -0.168 -10.889 1.00 96.81 103 PHE A N 1
ATOM 815 C CA . PHE A 1 103 ? -6.437 0.272 -11.077 1.00 96.81 103 PHE A CA 1
ATOM 816 C C . PHE A 1 103 ? -5.950 -0.128 -12.473 1.00 96.81 103 PHE A C 1
ATOM 818 O O . PHE A 1 103 ? -6.422 -1.117 -13.037 1.00 96.81 103 PHE A O 1
ATOM 825 N N . ASP A 1 104 ? -5.004 0.639 -13.002 1.00 95.12 104 ASP A N 1
ATOM 826 C CA . ASP A 1 104 ? -4.328 0.396 -14.281 1.00 95.12 104 ASP A CA 1
ATOM 827 C C . ASP A 1 104 ? -3.299 -0.745 -14.127 1.00 95.12 104 ASP A C 1
ATOM 829 O O . ASP A 1 104 ? -2.095 -0.521 -14.008 1.00 95.12 104 ASP A O 1
ATOM 833 N N . ALA A 1 105 ? -3.802 -1.972 -13.958 1.00 89.06 105 ALA A N 1
ATOM 834 C CA . ALA A 1 105 ? -3.026 -3.125 -13.493 1.00 89.06 105 ALA A CA 1
ATOM 835 C C . ALA A 1 105 ? -2.079 -3.722 -14.545 1.00 89.06 105 ALA A C 1
ATOM 837 O O . ALA A 1 105 ? -1.085 -4.339 -14.169 1.00 89.06 105 ALA A O 1
ATOM 838 N N . ASP A 1 106 ? -2.367 -3.524 -15.830 1.00 91.12 106 ASP A N 1
ATOM 839 C CA . ASP A 1 106 ? -1.546 -3.962 -16.962 1.00 91.12 106 ASP A CA 1
ATOM 840 C C . ASP A 1 106 ? -0.454 -2.940 -17.322 1.00 91.12 106 ASP A C 1
ATOM 842 O O . ASP A 1 106 ? 0.486 -3.243 -18.068 1.00 91.12 106 ASP A O 1
ATOM 846 N N . ASN A 1 107 ? -0.536 -1.727 -16.772 1.00 94.44 107 ASN A N 1
ATOM 847 C CA . ASN A 1 107 ? 0.447 -0.688 -16.999 1.00 94.44 107 ASN A CA 1
ATOM 848 C C . ASN A 1 107 ? 1.767 -1.021 -16.306 1.00 94.44 107 ASN A C 1
ATOM 850 O O . ASN A 1 107 ? 1.933 -0.892 -15.092 1.00 94.44 107 ASN A O 1
ATOM 854 N N . LEU A 1 108 ? 2.763 -1.356 -17.124 1.00 94.81 108 LEU A N 1
ATOM 855 C CA . LEU A 1 108 ? 4.101 -1.680 -16.651 1.00 94.81 108 LEU A CA 1
ATOM 856 C C . LEU A 1 108 ? 4.777 -0.522 -15.906 1.00 94.81 108 LEU A C 1
ATOM 858 O O . LEU A 1 108 ? 5.691 -0.795 -15.140 1.00 94.8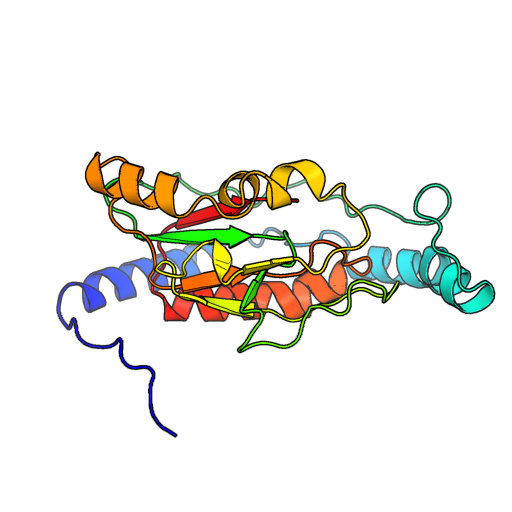1 108 LEU A O 1
ATOM 862 N N . LEU A 1 109 ? 4.338 0.732 -16.062 1.00 96.00 109 LEU A N 1
ATOM 863 C CA . LEU A 1 109 ? 4.826 1.871 -15.274 1.00 96.00 109 LEU A CA 1
ATOM 864 C C . LEU A 1 109 ? 4.133 2.023 -13.911 1.00 96.00 109 LEU A C 1
ATOM 866 O O . LEU A 1 109 ? 4.609 2.820 -13.105 1.00 96.00 109 LEU A O 1
ATOM 870 N N . GLY A 1 110 ? 3.073 1.260 -13.643 1.00 95.00 110 GLY A N 1
ATOM 871 C CA . GLY A 1 110 ? 2.329 1.227 -12.386 1.00 95.00 110 GLY A CA 1
ATOM 872 C C . GLY A 1 110 ? 1.244 2.296 -12.232 1.00 95.00 110 GLY A C 1
ATOM 873 O O . GLY A 1 110 ? 1.222 3.313 -12.929 1.00 95.00 110 GLY A O 1
ATOM 874 N N . ASP A 1 111 ? 0.370 2.073 -11.247 1.00 96.50 111 ASP A N 1
ATOM 875 C CA . ASP A 1 111 ? -0.707 2.983 -10.844 1.00 96.50 111 ASP A CA 1
ATOM 876 C C . ASP A 1 111 ? -0.409 3.577 -9.452 1.00 96.50 111 ASP A C 1
ATOM 878 O O . ASP A 1 111 ? -0.261 2.868 -8.450 1.00 96.50 111 ASP A O 1
ATOM 882 N N . TYR A 1 112 ? -0.319 4.906 -9.396 1.00 97.50 112 TYR A N 1
ATOM 883 C CA . TYR A 1 112 ? 0.024 5.685 -8.197 1.00 97.50 112 TYR A CA 1
ATOM 884 C C . TYR A 1 112 ? -1.194 6.381 -7.577 1.00 97.50 112 TYR A C 1
ATOM 886 O O . TYR A 1 112 ? -1.057 7.283 -6.752 1.00 97.50 112 TYR A O 1
ATOM 894 N N . THR A 1 113 ? -2.401 5.989 -7.980 1.00 97.44 113 THR A N 1
ATOM 895 C CA . THR A 1 113 ? -3.647 6.523 -7.435 1.00 97.44 113 THR A CA 1
ATOM 896 C C . THR A 1 113 ? -4.109 5.739 -6.205 1.00 97.44 113 THR A C 1
ATOM 898 O O . THR A 1 113 ? -3.662 4.625 -5.935 1.00 97.44 113 THR A O 1
ATOM 901 N N . LEU A 1 114 ? -5.029 6.332 -5.439 1.00 98.06 114 LEU A N 1
ATOM 902 C CA . LEU A 1 114 ? -5.688 5.678 -4.310 1.00 98.06 114 LEU A CA 1
ATOM 903 C C . LEU A 1 114 ? -7.143 5.354 -4.643 1.00 98.06 114 LEU A C 1
ATOM 905 O O . LEU A 1 114 ? -7.798 6.036 -5.438 1.00 98.06 114 LEU A O 1
ATOM 909 N N . ARG A 1 115 ? -7.683 4.353 -3.954 1.00 98.25 115 ARG A N 1
ATOM 910 C CA . ARG A 1 115 ? -9.120 4.132 -3.803 1.00 98.25 115 ARG A CA 1
ATOM 911 C C . ARG A 1 115 ? -9.441 4.122 -2.317 1.00 98.25 115 ARG A C 1
ATOM 913 O O . ARG A 1 115 ? -8.832 3.391 -1.542 1.00 98.25 115 ARG A O 1
ATOM 920 N N . LEU A 1 116 ? -10.391 4.964 -1.923 1.00 98.31 116 LEU A N 1
ATOM 921 C CA . LEU A 1 116 ? -10.908 5.005 -0.560 1.00 98.31 116 LEU A CA 1
ATOM 922 C C . LEU A 1 116 ? -12.309 4.413 -0.554 1.00 98.31 116 LEU A C 1
ATOM 924 O O . LEU A 1 116 ? -13.129 4.775 -1.397 1.00 98.31 116 LEU A O 1
ATOM 928 N N . PHE A 1 117 ? -12.604 3.528 0.387 1.00 98.38 117 PHE A N 1
ATOM 929 C CA . PHE A 1 117 ? -13.945 2.965 0.533 1.00 98.38 117 PHE A CA 1
ATOM 930 C C . PHE A 1 117 ? -14.303 2.743 2.003 1.00 98.38 117 PHE A C 1
ATOM 932 O O . PHE A 1 117 ? -13.401 2.657 2.838 1.00 98.38 117 PHE A O 1
ATOM 939 N N . PRO A 1 118 ? -15.600 2.686 2.360 1.00 98.25 118 PRO A N 1
ATOM 940 C CA . PRO A 1 118 ? -16.012 2.500 3.747 1.00 98.25 118 PRO A CA 1
ATOM 941 C C . PRO A 1 118 ? -15.494 1.185 4.341 1.00 98.25 118 PRO A C 1
ATOM 943 O O . PRO A 1 118 ? -15.532 0.152 3.674 1.00 98.25 118 PRO A O 1
ATOM 946 N N . SER A 1 119 ? -15.095 1.170 5.612 1.00 97.62 119 SER A N 1
ATOM 947 C CA . SER A 1 119 ? -14.739 -0.079 6.314 1.00 97.62 119 SER A CA 1
ATOM 948 C C . SER A 1 119 ? -15.934 -1.025 6.511 1.00 97.62 119 SER A C 1
ATOM 950 O O . SER A 1 119 ? -15.756 -2.227 6.695 1.00 97.62 119 SER A O 1
ATOM 952 N N . SER A 1 120 ? -17.160 -0.513 6.370 1.00 97.19 120 SER A N 1
ATOM 953 C CA . SER A 1 120 ? -18.407 -1.287 6.323 1.00 97.19 120 SER A CA 1
ATOM 954 C C . SER A 1 120 ? -18.712 -1.915 4.955 1.00 97.19 120 SER A C 1
ATOM 956 O O . SER A 1 120 ? -19.764 -2.533 4.786 1.00 97.19 120 SER A O 1
ATOM 958 N N . THR A 1 121 ? -17.824 -1.751 3.967 1.00 97.56 121 THR A N 1
ATOM 959 C CA . THR A 1 121 ? -17.997 -2.316 2.623 1.00 97.56 121 THR A CA 1
ATOM 960 C C . THR A 1 121 ? -18.193 -3.828 2.695 1.00 97.56 121 THR A C 1
ATOM 962 O O . THR A 1 121 ? -17.430 -4.545 3.349 1.00 97.56 121 THR A O 1
ATOM 965 N N . ARG A 1 122 ? -19.220 -4.318 1.993 1.00 96.75 122 ARG A N 1
ATOM 966 C CA . ARG A 1 122 ? -19.441 -5.753 1.822 1.00 96.75 122 ARG A CA 1
ATOM 967 C C . ARG A 1 122 ? -18.323 -6.344 0.971 1.00 96.75 122 ARG A C 1
ATOM 969 O O . ARG A 1 122 ? -17.977 -5.784 -0.065 1.00 96.75 122 ARG A O 1
ATOM 976 N N . LEU A 1 123 ? -17.808 -7.500 1.373 1.00 95.88 123 LEU A N 1
ATOM 977 C CA . LEU A 1 123 ? -16.688 -8.141 0.680 1.00 95.88 123 LEU A CA 1
ATOM 978 C C . LEU A 1 123 ? -17.012 -8.496 -0.782 1.00 95.88 123 LEU A C 1
ATOM 980 O O . LEU A 1 123 ? -16.127 -8.449 -1.625 1.00 95.88 123 LEU A O 1
ATOM 984 N N . ASP A 1 124 ? -18.277 -8.781 -1.102 1.00 95.38 124 ASP A N 1
ATOM 985 C CA . ASP A 1 124 ? -18.729 -9.088 -2.466 1.00 95.38 124 ASP A CA 1
ATOM 986 C C . ASP A 1 124 ? -18.848 -7.861 -3.388 1.00 95.38 124 ASP A C 1
ATOM 988 O O . ASP A 1 124 ? -18.940 -8.018 -4.604 1.00 95.38 124 ASP A O 1
ATOM 992 N N . ALA A 1 125 ? -18.801 -6.646 -2.833 1.00 96.75 125 ALA A N 1
ATOM 993 C CA . ALA A 1 125 ? -18.734 -5.404 -3.602 1.00 96.75 125 ALA A CA 1
ATOM 994 C C . ALA A 1 125 ? -17.299 -5.058 -4.044 1.00 96.75 125 ALA A C 1
ATOM 996 O O . ALA A 1 125 ? -17.097 -4.136 -4.842 1.00 96.75 125 ALA A O 1
ATOM 997 N N . LEU A 1 126 ? -16.300 -5.774 -3.517 1.00 96.75 126 LEU A N 1
ATOM 998 C CA . LEU A 1 126 ? -14.900 -5.567 -3.856 1.00 96.75 126 LEU A CA 1
ATOM 999 C C . LEU A 1 126 ? -14.534 -6.285 -5.160 1.00 96.75 126 LEU A C 1
ATOM 1001 O O . LEU A 1 126 ? -15.033 -7.361 -5.508 1.00 96.75 126 LEU A O 1
ATOM 1005 N N . ALA A 1 127 ? -13.632 -5.656 -5.893 1.00 95.31 127 ALA A N 1
ATOM 1006 C CA . ALA A 1 127 ? -12.868 -6.263 -6.965 1.00 95.31 127 ALA A CA 1
ATOM 1007 C C . ALA A 1 127 ? -11.389 -5.908 -6.779 1.00 95.31 127 ALA A C 1
ATOM 1009 O O . ALA A 1 127 ? -11.053 -4.983 -6.036 1.00 95.31 127 ALA A O 1
ATOM 1010 N N . TYR A 1 128 ? -10.519 -6.664 -7.443 1.00 94.19 128 TYR A N 1
ATOM 1011 C CA . TYR A 1 128 ? -9.070 -6.567 -7.308 1.00 94.19 128 TYR A CA 1
ATOM 1012 C C . TYR A 1 128 ? -8.464 -6.403 -8.695 1.00 94.19 128 TYR A C 1
ATOM 1014 O O . TYR A 1 128 ? -8.651 -7.262 -9.554 1.00 94.19 128 TYR A O 1
ATOM 1022 N N . ALA A 1 129 ? -7.787 -5.281 -8.916 1.00 89.19 129 ALA A N 1
ATOM 1023 C CA . ALA A 1 129 ? -7.076 -4.991 -10.154 1.00 89.19 129 ALA A CA 1
ATOM 1024 C C . ALA A 1 129 ? -5.576 -5.094 -9.872 1.00 89.19 129 ALA A C 1
ATOM 1026 O O . ALA A 1 129 ? -4.977 -4.156 -9.342 1.00 89.19 129 ALA A O 1
ATOM 1027 N N . HIS A 1 130 ? -5.003 -6.266 -10.154 1.00 73.94 130 HIS A N 1
ATOM 1028 C CA . HIS A 1 130 ? -3.583 -6.533 -9.970 1.00 73.94 130 HIS A CA 1
ATOM 1029 C C . HIS A 1 130 ? -3.144 -7.742 -10.811 1.00 73.94 130 HIS A C 1
ATOM 1031 O O . HIS A 1 130 ? -3.537 -8.865 -10.536 1.00 73.94 130 HIS A O 1
ATOM 1037 N N . ASP A 1 131 ? -2.280 -7.555 -11.806 1.00 74.75 131 ASP A N 1
ATOM 1038 C CA . ASP A 1 131 ? -1.957 -8.645 -12.748 1.00 74.75 131 ASP A CA 1
ATOM 1039 C C . ASP A 1 131 ? -0.736 -9.483 -12.330 1.00 74.75 131 ASP A C 1
ATOM 1041 O O . ASP A 1 131 ? -0.335 -10.428 -13.011 1.00 74.75 131 ASP A O 1
ATOM 1045 N N . HIS A 1 132 ? -0.125 -9.149 -11.190 1.00 71.00 132 HIS A N 1
ATOM 1046 C CA . HIS A 1 132 ? 1.180 -9.685 -10.791 1.00 71.00 132 HIS A CA 1
ATOM 1047 C C . HIS A 1 132 ? 1.174 -10.600 -9.545 1.00 71.00 132 HIS A C 1
ATOM 1049 O O . HIS A 1 132 ? 2.255 -10.936 -9.061 1.00 71.00 132 HIS A O 1
ATOM 1055 N N . TYR A 1 133 ? 0.006 -11.030 -9.031 1.00 72.38 133 TYR A N 1
ATOM 1056 C CA . TYR A 1 133 ? -0.106 -12.078 -7.992 1.00 72.38 133 TYR A CA 1
ATOM 1057 C C . TYR A 1 133 ? -1.257 -13.063 -8.274 1.00 72.38 133 TYR A C 1
ATOM 1059 O O . TYR A 1 133 ? -2.147 -12.784 -9.072 1.00 72.38 133 TYR A O 1
ATOM 1067 N N . ASP A 1 134 ? -1.236 -14.243 -7.642 1.00 81.31 134 ASP A N 1
ATOM 1068 C CA . ASP A 1 134 ? -2.300 -15.246 -7.790 1.00 81.31 134 ASP A CA 1
ATOM 1069 C C . ASP A 1 134 ? -3.555 -14.854 -6.997 1.00 81.31 134 ASP A C 1
ATOM 1071 O O . ASP A 1 134 ? -3.555 -14.820 -5.765 1.00 81.31 134 ASP A O 1
ATOM 1075 N N . HIS A 1 135 ? -4.654 -14.609 -7.708 1.00 84.62 135 HIS A N 1
ATOM 1076 C CA . HIS A 1 135 ? -5.921 -14.207 -7.105 1.00 84.62 135 HIS A CA 1
ATOM 1077 C C . HIS A 1 135 ? -6.710 -15.368 -6.476 1.00 84.62 135 HIS A C 1
ATOM 1079 O O . HIS A 1 135 ? -7.770 -15.128 -5.901 1.00 84.62 135 HIS A O 1
ATOM 1085 N N . SER A 1 136 ? -6.249 -16.621 -6.563 1.00 87.75 136 SER A N 1
ATOM 1086 C CA . SER A 1 136 ? -6.989 -17.789 -6.060 1.00 87.75 136 SER A CA 1
ATOM 1087 C C . SER A 1 136 ? -7.432 -17.633 -4.598 1.00 87.75 136 SER A C 1
ATOM 1089 O O . SER A 1 136 ? -8.603 -17.850 -4.278 1.00 87.75 136 SER A O 1
ATOM 1091 N N . ALA A 1 137 ? -6.526 -17.174 -3.730 1.00 89.38 137 ALA A N 1
ATOM 1092 C CA . ALA A 1 137 ? -6.797 -16.971 -2.312 1.00 89.38 137 ALA A CA 1
ATOM 1093 C C . ALA A 1 137 ? -7.807 -15.842 -2.072 1.00 89.38 137 ALA A C 1
ATOM 1095 O O . ALA A 1 137 ? -8.800 -16.055 -1.380 1.00 89.38 137 ALA A O 1
ATOM 1096 N N . VAL A 1 138 ? -7.600 -14.665 -2.674 1.00 90.19 138 VAL A N 1
ATOM 1097 C CA . VAL A 1 138 ? -8.478 -13.502 -2.456 1.00 90.19 138 VAL A CA 1
ATOM 1098 C C . VAL A 1 138 ? -9.862 -13.684 -3.085 1.00 90.19 138 VAL A C 1
ATOM 1100 O O . VAL A 1 138 ? -10.857 -13.212 -2.542 1.00 90.19 138 VAL A O 1
ATOM 1103 N N . ASN A 1 139 ? -9.955 -14.432 -4.185 1.00 88.94 139 ASN A N 1
ATOM 1104 C CA . ASN A 1 139 ? -11.234 -14.796 -4.789 1.00 88.94 139 ASN A CA 1
ATOM 1105 C C . ASN A 1 139 ? -12.020 -15.781 -3.914 1.00 88.94 139 ASN A C 1
ATOM 1107 O O . ASN A 1 139 ? -13.250 -15.755 -3.925 1.00 88.94 139 ASN A O 1
ATOM 1111 N N . SER A 1 140 ? -11.326 -16.654 -3.176 1.00 93.19 140 SER A N 1
ATOM 1112 C CA . SER A 1 140 ? -11.957 -17.582 -2.233 1.00 93.19 140 SER A CA 1
ATOM 1113 C C . SER A 1 140 ? -12.349 -16.896 -0.925 1.00 93.19 140 SER A C 1
ATOM 1115 O O . SER A 1 140 ? -13.418 -17.178 -0.389 1.00 93.19 140 SER A O 1
ATOM 1117 N N . ASP A 1 141 ? -11.483 -16.034 -0.396 1.00 95.31 141 ASP A N 1
ATOM 1118 C CA . ASP A 1 141 ? -11.729 -15.254 0.812 1.00 95.31 141 ASP A CA 1
ATOM 1119 C C . ASP A 1 141 ? -11.078 -13.862 0.701 1.00 95.31 141 ASP A C 1
ATOM 1121 O O . ASP A 1 141 ? -9.877 -13.711 0.944 1.00 95.31 141 ASP A O 1
ATOM 1125 N N . PRO A 1 142 ? -11.867 -12.814 0.399 1.00 95.00 142 PRO A N 1
ATOM 1126 C CA . PRO A 1 142 ? -11.414 -11.423 0.379 1.00 95.00 142 PRO A CA 1
ATOM 1127 C C . PRO A 1 142 ? -10.679 -10.972 1.648 1.00 95.00 142 PRO A C 1
ATOM 1129 O O . PRO A 1 142 ? -9.878 -10.032 1.603 1.00 95.00 142 PRO A O 1
ATOM 1132 N N . GLN A 1 143 ? -10.925 -11.629 2.787 1.00 96.44 143 GLN A N 1
ATOM 1133 C CA . GLN A 1 143 ? -10.324 -11.258 4.063 1.00 96.44 143 GLN A CA 1
ATOM 1134 C C . GLN A 1 143 ? -8.822 -11.518 4.150 1.00 96.44 143 GLN A C 1
ATOM 1136 O O . GLN A 1 143 ? -8.183 -10.956 5.037 1.00 96.44 143 GLN A O 1
ATOM 1141 N N . VAL A 1 144 ? -8.236 -12.280 3.220 1.00 95.31 144 VAL A N 1
ATOM 1142 C CA . VAL A 1 144 ? -6.776 -12.466 3.157 1.00 95.31 144 VAL A CA 1
ATOM 1143 C C . VAL A 1 144 ? -6.035 -11.173 2.801 1.00 95.31 144 VAL A C 1
ATOM 1145 O O . VAL A 1 144 ? -4.921 -10.966 3.269 1.00 95.31 144 VAL A O 1
ATOM 1148 N N . LEU A 1 145 ? -6.671 -10.275 2.037 1.00 95.50 145 LEU A N 1
ATOM 1149 C CA . LEU A 1 145 ? -6.106 -8.975 1.639 1.00 95.50 145 LEU A CA 1
ATOM 1150 C C . LEU A 1 145 ? -6.865 -7.774 2.220 1.00 95.50 145 LEU A C 1
ATOM 1152 O O . LEU A 1 145 ? -6.327 -6.665 2.298 1.00 95.50 145 LEU A O 1
ATOM 1156 N N . VAL A 1 146 ? -8.121 -7.981 2.626 1.00 97.44 146 VAL A N 1
ATOM 1157 C CA . VAL A 1 146 ? -9.013 -6.951 3.172 1.00 97.44 146 VAL A CA 1
ATOM 1158 C C . VAL A 1 146 ? -9.732 -7.506 4.418 1.00 97.44 146 VAL A C 1
ATOM 1160 O O . VAL A 1 146 ? -10.929 -7.796 4.362 1.00 97.44 146 VAL A O 1
ATOM 1163 N N . PRO A 1 147 ? -9.028 -7.681 5.561 1.00 97.75 147 PRO A N 1
ATOM 1164 C CA . PRO A 1 147 ? -9.503 -8.423 6.743 1.00 97.75 147 PRO A CA 1
ATOM 1165 C C . PRO A 1 147 ? -10.555 -7.672 7.582 1.00 97.75 147 PRO A C 1
ATOM 1167 O O . PRO A 1 147 ? -10.487 -7.639 8.809 1.00 97.75 147 PRO A O 1
ATOM 1170 N N . LEU A 1 148 ? -11.540 -7.031 6.950 1.00 97.88 148 LEU A N 1
ATOM 1171 C CA . LEU A 1 148 ? -12.469 -6.121 7.623 1.00 97.88 148 LEU A CA 1
ATOM 1172 C C . LEU A 1 148 ? -13.313 -6.803 8.704 1.00 97.88 148 LEU A C 1
ATOM 1174 O O . LEU A 1 148 ? -13.473 -6.222 9.772 1.00 97.88 148 LEU A O 1
ATOM 1178 N N . ARG A 1 149 ? -13.813 -8.029 8.482 1.00 97.56 149 ARG A N 1
ATOM 1179 C CA . ARG A 1 149 ? -14.631 -8.710 9.505 1.00 97.56 149 ARG A CA 1
ATOM 1180 C C . ARG A 1 149 ? -13.765 -9.173 10.678 1.00 97.56 149 ARG A C 1
ATOM 1182 O O . ARG A 1 149 ? -14.195 -9.112 11.824 1.00 97.56 149 ARG A O 1
ATOM 1189 N N . HIS A 1 150 ? -12.519 -9.575 10.421 1.00 98.06 150 HIS A N 1
ATOM 1190 C CA . HIS A 1 150 ? -11.560 -9.862 11.492 1.00 98.06 150 HIS A CA 1
ATOM 1191 C C . HIS A 1 150 ? -11.232 -8.615 12.320 1.00 98.06 150 HIS A C 1
ATOM 1193 O O . HIS A 1 150 ? -11.205 -8.690 13.544 1.00 98.06 150 HIS A O 1
ATOM 1199 N N . LEU A 1 151 ? -11.032 -7.465 11.673 1.00 98.25 151 LEU A N 1
ATOM 1200 C CA . LEU A 1 151 ? -10.782 -6.201 12.367 1.00 98.25 151 LEU A CA 1
ATOM 1201 C C . LEU A 1 151 ? -11.984 -5.748 13.204 1.00 98.25 151 LEU A C 1
ATOM 1203 O O . LEU A 1 151 ? -11.795 -5.264 14.315 1.00 98.25 151 LEU A O 1
ATOM 1207 N N . GLU A 1 152 ? -13.208 -5.947 12.717 1.00 97.94 152 GLU A N 1
ATOM 1208 C CA . GLU A 1 152 ? -14.424 -5.698 13.499 1.00 97.94 152 GLU A CA 1
ATOM 1209 C C . GLU A 1 152 ? -14.494 -6.583 14.748 1.00 97.94 152 GLU A C 1
ATOM 1211 O O . GLU A 1 152 ? -14.773 -6.077 15.834 1.00 97.94 152 GLU A O 1
ATOM 1216 N N . ASN A 1 153 ? -14.171 -7.875 14.629 1.00 98.38 153 ASN A N 1
ATOM 1217 C CA . ASN A 1 153 ? -14.111 -8.771 15.787 1.00 98.38 153 ASN A CA 1
ATOM 1218 C C . ASN A 1 153 ? -13.064 -8.304 16.810 1.00 98.38 153 ASN A C 1
ATOM 1220 O O . ASN A 1 153 ? -13.343 -8.286 18.002 1.00 98.38 153 ASN A O 1
ATOM 1224 N N . LEU A 1 154 ? -11.896 -7.831 16.361 1.00 98.44 154 LEU A N 1
ATOM 1225 C CA . LEU A 1 154 ? -10.873 -7.284 17.261 1.00 98.44 154 LEU A CA 1
ATOM 1226 C C . LEU A 1 154 ? -11.323 -6.009 17.994 1.00 98.44 154 LEU A C 1
ATOM 1228 O O . LEU A 1 154 ? -10.830 -5.737 19.090 1.00 98.44 154 LEU A O 1
ATOM 1232 N N . VAL A 1 155 ? -12.241 -5.231 17.413 1.00 98.44 155 VAL A N 1
ATOM 1233 C CA . VAL A 1 155 ? -12.886 -4.108 18.111 1.00 98.44 155 VAL A CA 1
ATOM 1234 C C . VAL A 1 155 ? -13.872 -4.624 19.160 1.00 98.44 155 VAL A C 1
ATOM 1236 O O . VAL A 1 155 ? -13.847 -4.157 20.296 1.00 98.44 155 VAL A O 1
ATOM 1239 N N . VAL A 1 156 ? -14.704 -5.615 18.816 1.00 98.38 156 VAL A N 1
ATOM 1240 C CA . VAL A 1 156 ? -15.650 -6.249 19.756 1.00 98.38 156 VAL A CA 1
ATOM 1241 C C . VAL A 1 156 ? -14.922 -6.858 20.958 1.00 98.38 156 VAL A C 1
ATOM 1243 O O . VAL A 1 156 ? -15.359 -6.683 22.094 1.00 98.38 156 VAL A O 1
ATOM 1246 N N . ASP A 1 157 ? -13.780 -7.500 20.718 1.00 98.38 157 ASP A N 1
ATOM 1247 C CA . ASP A 1 157 ? -12.951 -8.132 21.748 1.00 98.38 157 ASP A CA 1
ATOM 1248 C C . ASP A 1 157 ? -12.130 -7.118 22.573 1.00 98.38 157 ASP A C 1
ATOM 1250 O O . ASP A 1 157 ? -11.444 -7.492 23.526 1.00 98.38 157 ASP A O 1
ATOM 1254 N N . GLY A 1 158 ? -12.165 -5.827 22.219 1.00 98.06 158 GLY A N 1
ATOM 1255 C CA . GLY A 1 158 ? -11.421 -4.763 22.900 1.00 98.06 158 GLY A CA 1
ATOM 1256 C C . GLY A 1 158 ? -9.907 -4.783 22.652 1.00 98.06 158 GLY A C 1
ATOM 1257 O O . GLY A 1 158 ? -9.159 -4.112 23.365 1.00 98.06 158 GLY A O 1
ATOM 1258 N N . VAL A 1 159 ? -9.437 -5.538 21.653 1.00 98.38 159 VAL A N 1
ATOM 1259 C CA . VAL A 1 159 ? -8.021 -5.585 21.246 1.00 98.38 159 VAL A CA 1
ATOM 1260 C C . VAL A 1 159 ? -7.618 -4.288 20.541 1.00 98.38 159 VAL A C 1
ATOM 1262 O O . VAL A 1 159 ? -6.517 -3.774 20.753 1.00 98.38 159 VAL A O 1
ATOM 1265 N N . ILE A 1 160 ? -8.519 -3.740 19.723 1.00 98.19 160 ILE A N 1
ATOM 1266 C CA . ILE A 1 160 ? -8.389 -2.431 19.075 1.00 98.19 160 ILE A CA 1
ATOM 1267 C C . ILE A 1 160 ? -9.516 -1.529 19.587 1.00 98.19 160 ILE A C 1
ATOM 1269 O O . ILE A 1 160 ? -10.635 -1.990 19.777 1.00 98.19 160 ILE A O 1
ATOM 1273 N N . GLY A 1 161 ? -9.231 -0.246 19.810 1.00 98.12 161 GLY A N 1
ATOM 1274 C CA . GLY A 1 161 ? -10.224 0.699 20.321 1.00 98.12 161 GLY A CA 1
ATOM 1275 C C . GLY A 1 161 ? -11.319 1.021 19.305 1.00 98.12 161 GLY A C 1
ATOM 1276 O O . GLY A 1 161 ? -12.499 1.023 19.640 1.00 98.12 161 GLY A O 1
ATOM 1277 N N . GLU A 1 162 ? -10.933 1.296 18.059 1.00 98.06 162 GLU A N 1
ATOM 1278 C CA . GLU A 1 162 ? -11.862 1.628 16.977 1.00 98.06 162 GLU A CA 1
ATOM 1279 C C . GLU A 1 162 ? -11.257 1.269 15.611 1.00 98.06 162 GLU A C 1
ATOM 1281 O O . GLU A 1 162 ? -10.049 1.406 15.404 1.00 98.06 162 GLU A O 1
ATOM 1286 N N . LEU A 1 163 ? -12.100 0.866 14.658 1.00 98.12 163 LEU A N 1
ATOM 1287 C CA . LEU A 1 163 ? -11.735 0.771 13.245 1.00 98.12 163 LEU A CA 1
ATOM 1288 C C . LEU A 1 163 ? -12.116 2.076 12.534 1.00 98.12 163 LEU A C 1
ATOM 1290 O O . LEU A 1 163 ? -13.252 2.534 12.634 1.00 98.12 163 LEU A O 1
ATOM 1294 N N . ALA A 1 164 ? -11.178 2.667 11.797 1.00 98.00 164 ALA A N 1
ATOM 1295 C CA . ALA A 1 164 ? -11.423 3.862 11.001 1.00 98.00 164 ALA A CA 1
ATOM 1296 C C . ALA A 1 164 ? -12.584 3.632 10.010 1.00 98.00 164 ALA A C 1
ATOM 1298 O O . ALA A 1 164 ? -12.749 2.523 9.492 1.00 98.00 164 ALA A O 1
ATOM 1299 N N . PRO A 1 165 ? -13.382 4.668 9.690 1.00 96.25 165 PRO A N 1
ATOM 1300 C CA . PRO A 1 165 ? -14.545 4.522 8.814 1.00 96.25 165 PRO A CA 1
ATOM 1301 C C . PRO A 1 165 ? -14.169 4.277 7.346 1.00 96.25 165 PRO A C 1
ATOM 1303 O O . PRO A 1 165 ? -15.044 3.990 6.532 1.00 96.25 165 PRO A O 1
ATOM 1306 N N . CYS A 1 166 ? -12.887 4.397 6.990 1.00 97.06 166 CYS A N 1
ATOM 1307 C CA . CYS A 1 166 ? -12.376 4.208 5.641 1.00 97.06 166 CYS A CA 1
ATOM 1308 C C . CYS A 1 166 ? -11.245 3.174 5.592 1.00 97.06 166 CYS A C 1
ATOM 1310 O O . CYS A 1 166 ? -10.510 2.966 6.556 1.00 97.06 166 CYS A O 1
ATOM 1312 N N . VAL A 1 167 ? -11.104 2.560 4.423 1.00 98.56 167 VAL A N 1
ATOM 1313 C CA . VAL A 1 167 ? -9.944 1.784 3.989 1.00 98.56 167 VAL A CA 1
ATOM 1314 C C . VAL A 1 167 ? -9.177 2.614 2.974 1.00 98.56 167 VAL A C 1
ATOM 1316 O O . VAL A 1 167 ? -9.786 3.277 2.131 1.00 98.56 167 VAL A O 1
ATOM 1319 N N . ILE A 1 168 ? -7.850 2.562 3.050 1.00 98.69 168 ILE A N 1
ATOM 1320 C CA . ILE A 1 168 ? -6.957 3.172 2.068 1.00 98.69 168 ILE A CA 1
ATOM 1321 C C . ILE A 1 168 ? -6.381 2.050 1.205 1.00 98.69 168 ILE A C 1
ATOM 1323 O O . ILE A 1 168 ? -5.653 1.196 1.704 1.00 98.69 168 ILE A O 1
ATOM 1327 N N . SER A 1 169 ? -6.719 2.037 -0.080 1.00 98.25 169 SER A N 1
ATOM 1328 C CA . SER A 1 169 ? -6.265 1.019 -1.027 1.00 98.25 169 SER A CA 1
ATOM 1329 C C . SER A 1 169 ? -5.443 1.639 -2.149 1.00 98.25 169 SER A C 1
ATOM 1331 O O . SER A 1 169 ? -5.777 2.718 -2.646 1.00 98.25 169 SER A O 1
ATOM 1333 N N . PHE A 1 170 ? -4.381 0.952 -2.555 1.00 97.50 170 PHE A N 1
ATOM 1334 C CA . PHE A 1 170 ? -3.560 1.296 -3.714 1.00 97.50 170 PHE A CA 1
ATOM 1335 C C . PHE A 1 170 ? -3.066 0.028 -4.424 1.00 97.50 170 PHE A C 1
ATOM 1337 O O . PHE A 1 170 ? -3.187 -1.079 -3.892 1.00 97.50 170 PHE A O 1
ATOM 1344 N N . SER A 1 171 ? -2.524 0.182 -5.634 1.00 94.69 171 SER A N 1
ATOM 1345 C CA . SER A 1 171 ? -1.887 -0.918 -6.365 1.00 94.69 171 SER A CA 1
ATOM 1346 C C . SER A 1 171 ? -0.481 -1.191 -5.829 1.00 94.69 171 SER A C 1
ATOM 1348 O O . SER A 1 171 ? 0.333 -0.275 -5.727 1.00 94.69 171 SER A O 1
ATOM 1350 N N . GLY A 1 172 ? -0.166 -2.448 -5.514 1.00 91.38 172 GLY A N 1
ATOM 1351 C CA . GLY A 1 172 ? 1.174 -2.854 -5.081 1.00 91.38 172 GLY A CA 1
ATOM 1352 C C . GLY A 1 172 ? 2.248 -2.729 -6.166 1.00 91.38 172 GLY A C 1
ATOM 1353 O O . GLY A 1 172 ? 3.438 -2.688 -5.848 1.00 91.38 172 GLY A O 1
ATOM 1354 N N . TYR A 1 173 ? 1.856 -2.633 -7.439 1.00 93.19 173 TYR A N 1
ATOM 1355 C CA . TYR A 1 173 ? 2.788 -2.543 -8.556 1.00 93.19 173 TYR A CA 1
ATOM 1356 C C . TYR A 1 173 ? 3.159 -1.086 -8.874 1.00 93.19 173 TYR A C 1
ATOM 1358 O O . TYR A 1 173 ? 2.462 -0.379 -9.602 1.00 93.19 173 TYR A O 1
ATOM 1366 N N . GLN A 1 174 ? 4.275 -0.637 -8.290 1.00 94.88 174 GLN A N 1
ATOM 1367 C CA . GLN A 1 174 ? 4.790 0.736 -8.377 1.00 94.88 174 GLN A CA 1
ATOM 1368 C C . GLN A 1 174 ? 6.320 0.726 -8.584 1.00 94.88 174 GLN A C 1
ATOM 1370 O O . GLN A 1 174 ? 7.077 0.820 -7.615 1.00 94.88 174 GLN A O 1
ATOM 1375 N N . PRO A 1 175 ? 6.819 0.567 -9.826 1.00 96.06 175 PRO A N 1
ATOM 1376 C CA . PRO A 1 175 ? 8.254 0.437 -10.098 1.00 96.06 175 PRO A CA 1
ATOM 1377 C C . PRO A 1 175 ? 9.074 1.684 -9.747 1.00 96.06 175 PRO A C 1
ATOM 1379 O O . PRO A 1 175 ? 10.198 1.554 -9.269 1.00 96.06 175 PRO A O 1
ATOM 1382 N N . ASP A 1 176 ? 8.543 2.886 -9.954 1.00 97.62 176 ASP A N 1
ATOM 1383 C CA . ASP A 1 176 ? 9.184 4.138 -9.548 1.00 97.62 176 ASP A CA 1
ATOM 1384 C C . ASP A 1 176 ? 8.916 4.435 -8.061 1.00 97.62 176 ASP A C 1
ATOM 1386 O O . ASP A 1 176 ? 7.860 4.955 -7.692 1.00 97.62 176 ASP A O 1
ATOM 1390 N N . ALA A 1 177 ? 9.884 4.115 -7.201 1.00 96.56 177 ALA A N 1
ATOM 1391 C CA . ALA A 1 177 ? 9.803 4.348 -5.763 1.00 96.56 177 ALA A CA 1
ATOM 1392 C C . ALA A 1 177 ? 9.777 5.842 -5.402 1.00 96.56 177 ALA A C 1
ATOM 1394 O O . ALA A 1 177 ? 9.239 6.205 -4.354 1.00 96.56 177 ALA A O 1
ATOM 1395 N N . THR A 1 178 ? 10.320 6.726 -6.249 1.00 97.00 178 THR A N 1
ATOM 1396 C CA . THR A 1 178 ? 10.267 8.169 -5.975 1.00 97.00 178 THR A CA 1
ATOM 1397 C C . THR A 1 178 ? 8.847 8.697 -6.082 1.00 97.00 178 THR A C 1
ATOM 1399 O O . THR A 1 178 ? 8.440 9.481 -5.228 1.00 97.00 178 THR A O 1
ATOM 1402 N N . ARG A 1 179 ? 8.067 8.194 -7.047 1.00 97.56 179 ARG A N 1
ATOM 1403 C CA . ARG A 1 179 ? 6.640 8.511 -7.193 1.00 97.56 179 ARG A CA 1
ATOM 1404 C C . ARG A 1 179 ? 5.807 7.968 -6.037 1.00 97.56 179 ARG A C 1
ATOM 1406 O O . ARG A 1 179 ? 4.918 8.658 -5.550 1.00 97.56 179 ARG A O 1
ATOM 1413 N N . THR A 1 180 ? 6.124 6.783 -5.509 1.00 96.44 180 THR A N 1
ATOM 1414 C CA . THR A 1 180 ? 5.479 6.299 -4.274 1.00 96.44 180 THR A CA 1
ATOM 1415 C C . THR A 1 180 ? 5.696 7.289 -3.126 1.00 96.44 180 THR A C 1
ATOM 1417 O O . THR A 1 180 ? 4.756 7.622 -2.405 1.00 96.44 180 THR A O 1
ATOM 1420 N N . VAL A 1 181 ? 6.914 7.819 -2.974 1.00 94.94 181 VAL A N 1
ATOM 1421 C CA . VAL A 1 181 ? 7.236 8.778 -1.907 1.00 94.94 181 VAL A CA 1
ATOM 1422 C C . VAL A 1 181 ? 6.629 10.161 -2.132 1.00 94.94 181 VAL A C 1
ATOM 1424 O O . VAL A 1 181 ? 6.209 10.786 -1.161 1.00 94.94 181 VAL A O 1
ATOM 1427 N N . SER A 1 182 ? 6.584 10.656 -3.369 1.00 95.56 182 SER A N 1
ATOM 1428 C CA . SER A 1 182 ? 6.127 12.017 -3.674 1.00 95.56 182 SER A CA 1
ATOM 1429 C C . SER A 1 182 ? 4.627 12.135 -3.960 1.00 95.56 182 SER A C 1
ATOM 1431 O O . SER A 1 182 ? 4.077 13.219 -3.779 1.00 95.56 182 SER A O 1
ATOM 1433 N N . GLU A 1 183 ? 3.957 11.056 -4.374 1.00 96.56 183 GLU A N 1
ATOM 1434 C CA . GLU A 1 183 ? 2.540 11.061 -4.771 1.00 96.56 183 GLU A CA 1
ATOM 1435 C C . GLU A 1 183 ? 1.683 10.237 -3.800 1.00 96.56 183 GLU A C 1
ATOM 1437 O O . GLU A 1 183 ? 0.748 10.757 -3.185 1.00 96.56 183 GLU A O 1
ATOM 1442 N N . VAL A 1 184 ? 2.027 8.959 -3.607 1.00 96.94 184 VAL A N 1
ATOM 1443 C CA . VAL A 1 184 ? 1.189 8.003 -2.861 1.00 96.94 184 VAL A CA 1
ATOM 1444 C C . VAL A 1 184 ? 1.245 8.274 -1.362 1.00 96.94 184 VAL A C 1
ATOM 1446 O O . VAL A 1 184 ? 0.206 8.421 -0.722 1.00 96.94 184 VAL A O 1
ATOM 1449 N N . ILE A 1 185 ? 2.445 8.371 -0.780 1.00 95.00 185 ILE A N 1
ATOM 1450 C CA . ILE A 1 185 ? 2.609 8.570 0.668 1.00 95.00 185 ILE A CA 1
ATOM 1451 C C . ILE A 1 185 ? 1.924 9.860 1.154 1.00 95.00 185 ILE A C 1
ATOM 1453 O O . ILE A 1 185 ? 1.202 9.784 2.151 1.00 95.00 185 ILE A O 1
ATOM 1457 N N . PRO A 1 186 ? 2.060 11.023 0.486 1.00 95.75 186 PRO A N 1
ATOM 1458 C CA . PRO A 1 186 ? 1.330 12.227 0.872 1.00 95.75 186 PRO A CA 1
ATOM 1459 C C . PRO A 1 186 ? -0.189 12.049 0.829 1.00 95.75 186 PRO A C 1
ATOM 1461 O O . PRO A 1 186 ? -0.858 12.434 1.786 1.00 95.75 186 PRO A O 1
ATOM 1464 N N . ALA A 1 187 ? -0.729 11.400 -0.208 1.00 97.12 187 ALA A N 1
ATOM 1465 C CA . ALA A 1 187 ? -2.163 11.133 -0.315 1.00 97.12 187 ALA A CA 1
ATOM 1466 C C . ALA A 1 187 ? -2.662 10.170 0.784 1.00 97.12 187 ALA A C 1
ATOM 1468 O O . ALA A 1 187 ? -3.732 10.371 1.363 1.00 97.12 187 ALA A O 1
ATOM 1469 N N . VAL A 1 188 ? -1.861 9.159 1.140 1.00 96.94 188 VAL A N 1
ATOM 1470 C CA . VAL A 1 188 ? -2.135 8.261 2.274 1.00 96.94 188 VAL A CA 1
ATOM 1471 C C . VAL A 1 188 ? -2.133 9.041 3.589 1.00 96.94 188 VAL A C 1
ATOM 1473 O O . VAL A 1 188 ? -3.041 8.867 4.399 1.00 96.94 188 VAL A O 1
ATOM 1476 N N . ILE A 1 189 ? -1.145 9.917 3.806 1.00 94.94 189 ILE A N 1
ATOM 1477 C CA . ILE A 1 189 ? -1.049 10.759 5.008 1.00 94.94 189 ILE A CA 1
ATOM 1478 C C . ILE A 1 189 ? -2.239 11.718 5.099 1.00 94.94 189 ILE A C 1
ATOM 1480 O O . ILE A 1 189 ? -2.772 11.911 6.190 1.00 94.94 189 ILE A O 1
ATOM 1484 N N . GLU A 1 190 ? -2.674 12.305 3.986 1.00 95.75 190 GLU A N 1
ATOM 1485 C CA . GLU A 1 190 ? -3.851 13.173 3.940 1.00 95.75 190 GLU A CA 1
ATOM 1486 C C . GLU A 1 190 ? -5.117 12.409 4.349 1.00 95.75 190 GLU A C 1
ATOM 1488 O O . GLU A 1 190 ? -5.811 12.827 5.279 1.00 95.75 190 GLU A O 1
ATOM 1493 N N . ALA A 1 191 ? -5.374 11.249 3.734 1.00 95.56 191 ALA A N 1
ATOM 1494 C CA . ALA A 1 191 ? -6.517 10.400 4.070 1.00 95.56 191 ALA A CA 1
ATOM 1495 C C . ALA A 1 191 ? -6.481 9.938 5.539 1.00 95.56 191 ALA A C 1
ATOM 1497 O O . ALA A 1 191 ? -7.493 9.971 6.241 1.00 95.56 191 ALA A O 1
ATOM 1498 N N . ALA A 1 192 ? -5.296 9.569 6.025 1.00 93.81 192 ALA A N 1
ATOM 1499 C CA . ALA A 1 192 ? -5.048 9.190 7.409 1.00 93.81 192 ALA A CA 1
ATOM 1500 C C . ALA A 1 192 ? -5.341 10.335 8.396 1.00 93.81 192 ALA A C 1
ATOM 1502 O O . ALA A 1 192 ? -6.029 10.137 9.401 1.00 93.81 192 ALA A O 1
ATOM 1503 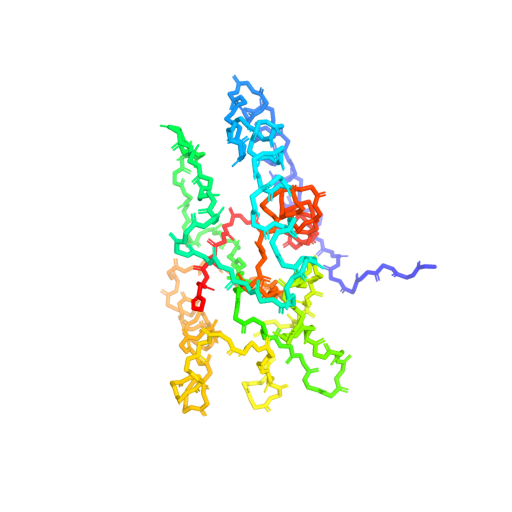N N . ARG A 1 193 ? -4.849 11.548 8.110 1.00 93.81 193 ARG A N 1
ATOM 1504 C CA . ARG A 1 193 ? -5.097 12.735 8.942 1.00 93.81 193 ARG A CA 1
ATOM 1505 C C . ARG A 1 193 ? -6.577 13.105 8.948 1.00 93.81 193 ARG A C 1
ATOM 1507 O O . ARG A 1 193 ? -7.109 13.390 10.017 1.00 93.81 193 ARG A O 1
ATOM 1514 N N . ALA A 1 194 ? -7.247 13.042 7.797 1.00 93.69 194 ALA A N 1
ATOM 1515 C CA . ALA A 1 194 ? -8.678 13.320 7.680 1.00 93.69 194 ALA A CA 1
ATOM 1516 C C . ALA A 1 194 ? -9.553 12.341 8.488 1.00 93.69 194 ALA A C 1
ATOM 1518 O O . ALA A 1 194 ? -10.629 12.719 8.942 1.00 93.69 194 ALA A O 1
ATOM 1519 N N . ALA A 1 195 ? -9.090 11.104 8.690 1.00 93.19 195 ALA A N 1
ATOM 1520 C CA . ALA A 1 195 ? -9.769 10.088 9.496 1.00 93.19 195 ALA A CA 1
ATOM 1521 C C . ALA A 1 195 ? -9.339 10.067 10.981 1.00 93.19 195 ALA A C 1
ATOM 1523 O O . ALA A 1 195 ? -9.834 9.238 11.751 1.00 93.19 195 ALA A O 1
ATOM 1524 N N . GLU A 1 196 ? -8.441 10.971 11.395 1.00 94.06 196 GLU A N 1
ATOM 1525 C CA . GLU A 1 196 ? -7.890 11.061 12.757 1.00 94.06 196 GLU A CA 1
ATOM 1526 C C . GLU A 1 196 ? -7.323 9.726 13.272 1.00 94.06 196 GLU A C 1
ATOM 1528 O O . GLU A 1 196 ? -7.617 9.288 14.385 1.00 94.06 196 GLU A O 1
ATOM 1533 N N . ILE A 1 197 ? -6.542 9.039 12.439 1.00 94.75 197 ILE A N 1
ATOM 1534 C CA . ILE A 1 197 ? -6.004 7.714 12.772 1.00 94.75 197 ILE A CA 1
ATOM 1535 C C . ILE A 1 197 ? -4.854 7.794 13.788 1.00 94.75 197 ILE A C 1
ATOM 1537 O O . ILE A 1 197 ? -3.974 8.654 13.708 1.00 94.75 197 ILE A O 1
ATOM 1541 N N . ASP A 1 198 ? -4.810 6.840 14.716 1.00 94.81 198 ASP A N 1
ATOM 1542 C CA . ASP A 1 198 ? -3.693 6.678 15.654 1.00 94.81 198 ASP A CA 1
ATOM 1543 C C . ASP A 1 198 ? -2.674 5.648 15.146 1.00 94.81 198 ASP A C 1
ATOM 1545 O O . ASP A 1 198 ? -1.465 5.793 15.373 1.00 94.81 198 ASP A O 1
ATOM 1549 N N . ALA A 1 199 ? -3.175 4.613 14.464 1.00 95.00 199 ALA A N 1
ATOM 1550 C CA . ALA A 1 199 ? -2.440 3.432 14.029 1.00 95.00 199 ALA A CA 1
ATOM 1551 C C . ALA A 1 199 ? -2.886 2.986 12.627 1.00 95.00 199 ALA A C 1
ATOM 1553 O O . ALA A 1 199 ? -4.016 3.248 12.218 1.00 95.00 199 ALA A O 1
ATOM 1554 N N . ALA A 1 200 ? -2.025 2.256 11.917 1.00 95.56 200 ALA A N 1
ATOM 1555 C CA . ALA A 1 200 ? -2.358 1.631 10.641 1.00 95.56 200 ALA A CA 1
ATOM 1556 C C . ALA A 1 200 ? -1.953 0.152 10.639 1.00 95.56 200 ALA A C 1
ATOM 1558 O O . ALA A 1 200 ? -0.887 -0.197 11.149 1.00 95.56 200 ALA A O 1
ATOM 1559 N N . LEU A 1 201 ? -2.789 -0.696 10.041 1.00 97.12 201 LEU A N 1
ATOM 1560 C CA . LEU A 1 201 ? -2.424 -2.046 9.626 1.00 97.12 201 LEU A CA 1
ATOM 1561 C C . LEU A 1 201 ? -2.153 -2.015 8.124 1.00 97.12 201 LEU A C 1
ATOM 1563 O O . LEU A 1 201 ? -3.055 -1.698 7.351 1.00 97.12 201 LEU A O 1
ATOM 1567 N N . LEU A 1 202 ? -0.925 -2.348 7.730 1.00 95.88 202 LEU A N 1
ATOM 1568 C CA . LEU A 1 202 ? -0.546 -2.504 6.330 1.00 95.88 202 LEU A CA 1
ATOM 1569 C C . LEU A 1 202 ? -0.680 -3.976 5.928 1.00 95.88 202 LEU A C 1
ATOM 1571 O O . LEU A 1 202 ? -0.022 -4.830 6.521 1.00 95.88 202 LEU A O 1
ATOM 1575 N N . VAL A 1 203 ? -1.504 -4.255 4.921 1.00 96.88 203 VAL A N 1
ATOM 1576 C CA . VAL A 1 203 ? -1.681 -5.591 4.340 1.00 96.88 203 VAL A CA 1
ATOM 1577 C C . VAL A 1 203 ? -1.132 -5.580 2.911 1.00 96.88 203 VAL A C 1
ATOM 1579 O O . VAL A 1 203 ? -1.751 -4.966 2.036 1.00 96.88 203 VAL A O 1
ATOM 1582 N N . PRO A 1 204 ? 0.044 -6.184 2.668 1.00 92.38 204 PRO A N 1
ATOM 1583 C CA . PRO A 1 204 ? 0.568 -6.334 1.319 1.00 92.38 204 PRO A CA 1
ATOM 1584 C C . PRO A 1 204 ? -0.166 -7.449 0.559 1.00 92.38 204 PRO A C 1
ATOM 1586 O O . PRO A 1 204 ? -0.714 -8.358 1.185 1.00 92.38 204 PRO A O 1
ATOM 1589 N N . ALA A 1 205 ? -0.144 -7.369 -0.772 1.00 82.75 205 ALA A N 1
ATOM 1590 C CA . ALA A 1 205 ? -0.521 -8.465 -1.667 1.00 82.75 205 ALA A CA 1
ATOM 1591 C C . ALA A 1 205 ? 0.677 -9.324 -2.078 1.00 82.75 205 ALA A C 1
ATOM 1593 O O . ALA A 1 205 ? 1.810 -8.785 -2.079 1.00 82.75 205 ALA A O 1
#

Foldseek 3Di:
DDDDPDDDDPPVVVVLVVVVVVVVVVCVVDPQDPFPPLVVLQVQCCVFQVVCCVVPVDGDCPGRADDTDGPDDPDDDDDQQLQWAEAEEFQQQKAQPVPDDGFPAVPLQGGQDKHKDFLPDDLVRIDGRHDPDDCPVCVVPVCLGNVSVVVVVCCVVSSGNHYFRMHIYHHPNHRNVVSCVPRNVVVVVVVCVVSSGPYYDYGYD